Protein AF-A0A266LXP0-F1 (afdb_monomer_lite)

Sequence (272 aa):
MNLTEGFVFYKDSLGTSEPGYFLLSFLFAPILPKDVLFSILNFALFQQLFLWLLKQDVSRYLYPTLYVNFYLLVLAFSAERLKVSLLVFLIAFCFTGLLRVLFLALSVVTHVQVLVLFAATQVRSVNNVLYKLVNGRVGYGFLSLAFMTMLMMVILFLLKDHIESKLGAYYGFWGGPVAVVKPLLFTLLTVFYAKERRFEALLVSLPFAVCAYFIGEERIVIFSYFVFMFYALPVNRGLNVGVAITSFYFSYKGILFLYNLAFFGDGFSSSI

Structure (mmCIF, N/CA/C/O backbone):
data_AF-A0A266LXP0-F1
#
_entry.id   AF-A0A266LXP0-F1
#
loop_
_atom_site.group_PDB
_atom_site.id
_atom_site.type_symbol
_atom_site.label_atom_id
_atom_site.label_alt_id
_atom_site.label_comp_id
_atom_site.label_asym_id
_atom_site.label_entity_id
_atom_site.label_seq_id
_atom_site.pdbx_PDB_ins_code
_atom_site.Cartn_x
_atom_site.Cartn_y
_atom_site.Cartn_z
_atom_site.occupancy
_atom_site.B_iso_or_equiv
_atom_site.auth_seq_id
_atom_site.auth_comp_id
_atom_site.auth_asym_id
_atom_site.auth_atom_id
_atom_site.pdbx_PDB_model_num
ATOM 1 N N . MET A 1 1 ? 26.510 11.591 -17.742 1.00 64.31 1 MET A N 1
ATOM 2 C CA . MET A 1 1 ? 25.157 11.996 -18.178 1.00 64.31 1 MET A CA 1
ATOM 3 C C . MET A 1 1 ? 24.676 13.102 -17.268 1.00 64.31 1 MET A C 1
ATOM 5 O O . MET A 1 1 ? 24.763 12.941 -16.054 1.00 64.31 1 MET A O 1
ATOM 9 N N . ASN A 1 2 ? 24.208 14.210 -17.839 1.00 82.88 2 ASN A N 1
ATOM 10 C CA . ASN A 1 2 ? 23.551 15.254 -17.056 1.00 82.88 2 ASN A CA 1
ATOM 11 C C . ASN A 1 2 ? 22.184 14.759 -16.549 1.00 82.88 2 ASN A C 1
ATOM 13 O O . ASN A 1 2 ? 21.578 13.864 -17.136 1.00 82.88 2 ASN A O 1
ATOM 17 N N . LEU A 1 3 ? 21.693 15.333 -15.446 1.00 78.81 3 LEU A N 1
ATOM 18 C CA . LEU A 1 3 ? 20.463 14.891 -14.763 1.00 78.81 3 LEU A CA 1
ATOM 19 C C . LEU A 1 3 ? 19.228 14.961 -15.685 1.00 78.81 3 LEU A C 1
ATOM 21 O O . LEU A 1 3 ? 18.350 14.104 -15.631 1.00 78.81 3 LEU A O 1
ATOM 25 N N . THR A 1 4 ? 19.205 15.943 -16.587 1.00 81.00 4 THR A N 1
ATOM 26 C CA . THR A 1 4 ? 18.171 16.124 -17.615 1.00 81.00 4 THR A CA 1
ATOM 27 C C . THR A 1 4 ? 18.208 15.032 -18.684 1.00 81.00 4 THR A C 1
ATOM 29 O O . THR A 1 4 ? 17.172 14.453 -18.994 1.00 81.00 4 THR A O 1
ATOM 32 N N . GLU A 1 5 ? 19.389 14.697 -19.205 1.00 82.94 5 GLU A N 1
ATOM 33 C CA . GLU A 1 5 ? 19.576 13.625 -20.196 1.00 82.94 5 GLU A CA 1
ATOM 34 C C . GLU A 1 5 ? 19.222 12.256 -19.611 1.00 82.94 5 GLU A C 1
ATOM 36 O O . GLU A 1 5 ? 18.542 11.460 -20.255 1.00 82.94 5 GLU A O 1
ATOM 41 N N . GLY A 1 6 ? 19.620 12.005 -18.358 1.00 79.19 6 GLY A N 1
ATOM 42 C CA . GLY A 1 6 ? 19.257 10.783 -17.643 1.00 79.19 6 GLY A CA 1
ATOM 43 C C . GLY A 1 6 ? 17.746 10.659 -17.437 1.00 79.19 6 GLY A C 1
ATOM 44 O O . GLY A 1 6 ? 17.197 9.568 -17.579 1.00 79.19 6 GLY A O 1
ATOM 45 N N . PHE A 1 7 ? 17.060 11.769 -17.150 1.00 79.50 7 PHE A N 1
ATOM 46 C CA . PHE A 1 7 ? 15.607 11.768 -16.979 1.00 79.50 7 PHE A CA 1
ATOM 47 C C . PHE A 1 7 ? 14.867 11.519 -18.298 1.00 79.50 7 PHE A C 1
ATOM 49 O O . PHE A 1 7 ? 13.888 10.775 -18.310 1.00 79.50 7 PHE A O 1
ATOM 56 N N . VAL A 1 8 ? 15.342 12.094 -19.407 1.00 81.38 8 VAL A N 1
ATOM 57 C CA . VAL A 1 8 ? 14.789 11.828 -20.746 1.00 81.38 8 VAL A CA 1
ATOM 58 C C . VAL A 1 8 ? 14.985 10.357 -21.111 1.00 81.38 8 VAL A C 1
ATOM 60 O O . VAL A 1 8 ? 14.011 9.678 -21.419 1.00 81.38 8 VAL A O 1
ATOM 63 N N . PHE A 1 9 ? 16.195 9.820 -20.935 1.00 81.19 9 PHE A N 1
ATOM 64 C CA . PHE A 1 9 ? 16.475 8.403 -21.177 1.00 81.19 9 PHE A CA 1
ATOM 65 C C . PHE A 1 9 ? 15.603 7.469 -20.319 1.00 81.19 9 PHE A C 1
ATOM 67 O O . PHE A 1 9 ? 15.085 6.464 -20.808 1.00 81.19 9 PHE A O 1
ATOM 74 N N . TYR A 1 10 ? 15.399 7.810 -19.042 1.00 78.75 10 TYR A N 1
ATOM 75 C CA . TYR A 1 10 ? 14.507 7.079 -18.140 1.00 78.75 10 TYR A CA 1
ATOM 76 C C . TYR A 1 10 ? 13.053 7.114 -18.622 1.00 78.75 10 TYR A C 1
ATOM 78 O O . TYR A 1 10 ? 12.384 6.079 -18.653 1.00 78.75 10 TYR A O 1
ATOM 86 N N . LYS A 1 11 ? 12.565 8.296 -19.014 1.00 80.06 11 LYS A N 1
ATOM 87 C CA . LYS A 1 11 ? 11.201 8.482 -19.515 1.00 80.06 11 LYS A CA 1
ATOM 88 C C . LYS A 1 11 ? 10.964 7.670 -20.787 1.00 80.06 11 LYS A C 1
ATOM 90 O O . LYS A 1 11 ? 9.925 7.021 -20.882 1.00 80.06 11 LYS A O 1
ATOM 95 N N . ASP A 1 12 ? 11.928 7.663 -21.701 1.00 77.25 12 ASP A N 1
ATOM 96 C CA . ASP A 1 12 ? 11.828 6.959 -22.980 1.00 77.25 12 ASP A CA 1
ATOM 97 C C . ASP A 1 12 ? 11.938 5.437 -22.805 1.00 77.25 12 ASP A C 1
ATOM 99 O O . ASP A 1 12 ? 11.222 4.687 -23.464 1.00 77.25 12 ASP A O 1
ATOM 103 N N . SER A 1 13 ? 12.762 4.968 -21.861 1.00 76.12 13 SER A N 1
ATOM 104 C CA . SER A 1 13 ? 12.956 3.531 -21.610 1.00 76.12 13 SER A CA 1
ATOM 105 C C . SER A 1 13 ? 11.820 2.893 -20.804 1.00 76.12 13 SER A C 1
ATOM 107 O O . SER A 1 13 ? 11.472 1.738 -21.031 1.00 76.12 13 SER A O 1
ATOM 109 N N . LEU A 1 14 ? 11.256 3.611 -19.826 1.00 69.44 14 LEU A N 1
ATOM 110 C CA . LEU A 1 14 ? 10.257 3.063 -18.894 1.00 69.44 14 LEU A CA 1
ATOM 111 C C . LEU A 1 14 ? 8.836 3.572 -19.145 1.00 69.44 14 LEU A C 1
ATOM 113 O O . LEU A 1 14 ? 7.907 3.130 -18.463 1.00 69.44 14 LEU A O 1
ATOM 117 N N . GLY A 1 15 ? 8.656 4.513 -20.078 1.00 67.12 15 GLY A N 1
ATOM 118 C CA . GLY A 1 15 ? 7.357 5.080 -20.445 1.00 67.12 15 GLY A CA 1
ATOM 119 C C . GLY A 1 15 ? 6.648 5.809 -19.300 1.00 67.12 15 GLY A C 1
ATOM 120 O O . GLY A 1 15 ? 5.438 6.027 -19.352 1.00 67.12 15 GLY A O 1
ATOM 121 N N . THR A 1 16 ? 7.358 6.155 -18.220 1.00 65.94 16 THR A N 1
ATOM 122 C CA . THR A 1 16 ? 6.751 6.762 -17.029 1.00 65.94 16 THR A CA 1
ATOM 123 C C . THR A 1 16 ? 7.550 7.937 -16.505 1.00 65.94 16 THR A C 1
ATOM 125 O O . THR A 1 16 ? 8.737 7.811 -16.222 1.00 65.94 16 THR A O 1
ATOM 128 N N . SER A 1 17 ? 6.862 9.051 -16.274 1.00 69.38 17 SER A N 1
ATOM 129 C CA . SER A 1 17 ? 7.410 10.277 -15.690 1.00 69.38 17 SER A CA 1
ATOM 130 C C . SER A 1 17 ? 7.292 10.267 -14.159 1.00 69.38 17 SER A C 1
ATOM 132 O O . SER A 1 17 ? 6.607 11.109 -13.589 1.00 69.38 17 SER A O 1
ATOM 134 N N . GLU A 1 18 ? 7.899 9.290 -13.483 1.00 79.12 18 GLU A N 1
ATOM 135 C CA . GLU A 1 18 ? 7.882 9.187 -12.012 1.00 79.12 18 GLU A CA 1
ATOM 136 C C . GLU A 1 18 ? 9.224 9.696 -11.441 1.00 79.12 18 GLU A C 1
ATOM 138 O O . GLU A 1 18 ? 10.180 8.923 -11.324 1.00 79.12 18 GLU A O 1
ATOM 143 N N . PRO A 1 19 ? 9.345 11.003 -11.120 1.00 78.38 19 PRO A N 1
ATOM 144 C CA . PRO A 1 19 ? 10.635 11.631 -10.832 1.00 78.38 19 PRO A CA 1
ATOM 145 C C . PRO A 1 19 ? 11.248 11.156 -9.513 1.00 78.38 19 PRO A C 1
ATOM 147 O O . PRO A 1 19 ? 12.470 11.126 -9.386 1.00 78.38 19 PRO A O 1
ATOM 150 N N . GLY A 1 20 ? 10.427 10.745 -8.539 1.00 80.75 20 GLY A N 1
ATOM 151 C CA . GLY A 1 20 ? 10.929 10.293 -7.242 1.00 80.75 20 GLY A CA 1
ATOM 152 C C . GLY A 1 20 ? 11.744 9.001 -7.338 1.00 80.75 20 GLY A C 1
ATOM 153 O O . GLY A 1 20 ? 12.812 8.899 -6.737 1.00 80.75 20 GLY A O 1
ATOM 154 N N . TYR A 1 21 ? 11.267 8.022 -8.114 1.00 83.81 21 TYR A N 1
ATOM 155 C CA . TYR A 1 21 ? 12.001 6.771 -8.321 1.00 83.81 21 TYR A CA 1
ATOM 156 C C . TYR A 1 21 ? 13.276 7.002 -9.133 1.00 83.81 21 TYR A C 1
ATOM 158 O O . TYR A 1 21 ? 14.337 6.498 -8.762 1.00 83.81 21 TYR A O 1
ATOM 166 N N . PHE A 1 22 ? 13.184 7.815 -10.193 1.00 84.12 22 PHE A N 1
ATOM 167 C CA . PHE A 1 22 ? 14.343 8.194 -10.995 1.00 84.12 22 PHE A CA 1
ATOM 168 C C . PHE A 1 22 ? 15.444 8.796 -10.122 1.00 84.12 22 PHE A C 1
ATOM 170 O O . PHE A 1 22 ? 16.571 8.313 -10.153 1.00 84.12 22 PHE A O 1
ATOM 177 N N . LEU A 1 23 ? 15.111 9.784 -9.287 1.00 84.44 23 LEU A N 1
ATOM 178 C CA . LEU A 1 23 ? 16.080 10.467 -8.434 1.00 84.44 23 LEU A CA 1
ATOM 179 C C . LEU A 1 23 ? 16.762 9.503 -7.455 1.00 84.44 23 LEU A C 1
ATOM 181 O O . LEU A 1 23 ? 17.979 9.563 -7.296 1.00 84.44 23 LEU A O 1
ATOM 185 N N . LEU A 1 24 ? 16.012 8.573 -6.855 1.00 84.12 24 LEU A N 1
ATOM 186 C CA . LEU A 1 24 ? 16.593 7.543 -5.991 1.00 84.12 24 LEU A CA 1
ATOM 187 C C . LEU A 1 24 ? 17.547 6.644 -6.788 1.00 84.12 24 LEU A C 1
ATOM 189 O O . LEU A 1 24 ? 18.700 6.478 -6.403 1.00 84.12 24 LEU A O 1
ATOM 193 N N . SER A 1 25 ? 17.104 6.113 -7.928 1.00 82.69 25 SER A N 1
ATOM 194 C CA . SER A 1 25 ? 17.950 5.251 -8.758 1.00 82.69 25 SER A CA 1
ATOM 195 C C . SER A 1 25 ? 19.213 5.967 -9.253 1.00 82.69 25 SER A C 1
ATOM 197 O O . SER A 1 25 ? 20.292 5.393 -9.199 1.00 82.69 25 SER A O 1
ATOM 199 N N . PHE A 1 26 ? 19.106 7.237 -9.647 1.00 83.88 26 PHE A N 1
ATOM 200 C CA . PHE A 1 26 ? 20.211 8.039 -10.165 1.00 83.88 26 PHE A CA 1
ATOM 201 C C . PHE A 1 26 ? 21.248 8.366 -9.085 1.00 83.88 26 PHE A C 1
ATOM 203 O O . PHE A 1 26 ? 22.445 8.260 -9.336 1.00 83.88 26 PHE A O 1
ATOM 210 N N . LEU A 1 27 ? 20.803 8.719 -7.872 1.00 85.94 27 LEU A N 1
ATOM 211 C CA . LEU A 1 27 ? 21.702 9.018 -6.753 1.00 85.94 27 LEU A CA 1
ATOM 212 C C . LEU A 1 27 ? 22.433 7.778 -6.229 1.00 85.94 27 LEU A C 1
ATOM 214 O O . LEU A 1 27 ? 23.594 7.879 -5.839 1.00 85.94 27 LEU A O 1
ATOM 218 N N . PHE A 1 28 ? 21.767 6.621 -6.206 1.00 85.31 28 PHE A N 1
ATOM 219 C CA . PHE A 1 28 ? 22.345 5.391 -5.660 1.00 85.31 28 PHE A CA 1
ATOM 220 C C . PHE A 1 28 ? 23.074 4.528 -6.696 1.00 85.31 28 PHE A C 1
ATOM 222 O O . PHE A 1 28 ? 23.925 3.735 -6.295 1.00 85.31 28 PHE A O 1
ATOM 229 N N . ALA A 1 29 ? 22.822 4.713 -7.996 1.00 84.62 29 ALA A N 1
ATOM 230 C CA . ALA A 1 29 ? 23.511 4.006 -9.079 1.00 84.62 29 ALA A CA 1
ATOM 231 C C . ALA A 1 29 ? 25.053 4.011 -8.986 1.00 84.62 29 ALA A C 1
ATOM 233 O O . ALA A 1 29 ? 25.641 2.960 -9.235 1.00 84.62 29 ALA A O 1
ATOM 234 N N . PRO A 1 30 ? 25.738 5.120 -8.629 1.00 85.12 30 PRO A N 1
ATOM 235 C CA . PRO A 1 30 ? 27.197 5.108 -8.516 1.00 85.12 30 PRO A CA 1
ATOM 236 C C . PRO A 1 30 ? 27.716 4.467 -7.221 1.00 85.12 30 PRO A C 1
ATOM 238 O O . PRO A 1 30 ? 28.895 4.138 -7.146 1.00 85.12 30 PRO A O 1
ATOM 241 N N . ILE A 1 31 ? 26.872 4.316 -6.194 1.00 89.94 31 ILE A N 1
ATOM 242 C CA . ILE A 1 31 ? 27.298 3.894 -4.850 1.00 89.94 31 ILE A CA 1
ATOM 243 C C . ILE A 1 31 ? 27.051 2.399 -4.637 1.00 89.94 31 ILE A C 1
ATOM 245 O O . ILE A 1 31 ? 27.875 1.719 -4.031 1.00 89.94 31 ILE A O 1
ATOM 249 N N . LEU A 1 32 ? 25.909 1.884 -5.103 1.00 89.31 32 LEU A N 1
ATOM 250 C CA . LEU A 1 32 ? 25.478 0.515 -4.836 1.00 89.31 32 LEU A CA 1
ATOM 251 C C . LEU A 1 32 ? 25.002 -0.186 -6.111 1.00 89.31 32 LEU A C 1
ATOM 253 O O . LEU A 1 32 ? 24.218 0.391 -6.870 1.00 89.31 32 LEU A O 1
ATOM 257 N N . PRO A 1 33 ? 25.374 -1.466 -6.307 1.00 90.81 33 PRO A N 1
ATOM 258 C CA . PRO A 1 33 ? 24.740 -2.305 -7.310 1.00 90.81 33 PRO A CA 1
ATOM 259 C C . PRO A 1 33 ? 23.228 -2.372 -7.077 1.00 90.81 33 PRO A C 1
ATOM 261 O O . PRO A 1 33 ? 22.767 -2.470 -5.933 1.00 90.81 33 PRO A O 1
ATOM 264 N N . LYS A 1 34 ? 22.461 -2.369 -8.172 1.00 85.50 34 LYS A N 1
ATOM 265 C CA . LYS A 1 34 ? 20.992 -2.400 -8.153 1.00 85.50 34 LYS A CA 1
ATOM 266 C C . LYS A 1 34 ? 20.459 -3.516 -7.242 1.00 85.50 34 LYS A C 1
ATOM 268 O O . LYS A 1 34 ? 19.615 -3.261 -6.384 1.00 85.50 34 LYS A O 1
ATOM 273 N N . ASP A 1 35 ? 21.003 -4.722 -7.368 1.00 88.06 35 ASP A N 1
ATOM 274 C CA . ASP A 1 35 ? 20.531 -5.904 -6.635 1.00 88.06 35 ASP A CA 1
ATOM 275 C C . ASP A 1 35 ? 20.727 -5.778 -5.121 1.00 88.06 35 ASP A C 1
ATOM 277 O O . ASP A 1 35 ? 19.861 -6.169 -4.333 1.00 88.06 35 ASP A O 1
ATOM 281 N N . VAL A 1 36 ? 21.837 -5.163 -4.701 1.00 89.75 36 VAL A N 1
ATOM 282 C CA . VAL A 1 36 ? 22.129 -4.905 -3.285 1.00 89.75 36 VAL A CA 1
ATOM 283 C C . VAL A 1 36 ? 21.146 -3.876 -2.732 1.00 89.75 36 VAL A C 1
ATOM 285 O O . VAL A 1 36 ? 20.554 -4.098 -1.676 1.00 89.75 36 VAL A O 1
ATOM 288 N N . LEU A 1 37 ? 20.905 -2.787 -3.470 1.00 89.31 37 LEU A N 1
ATOM 289 C CA . LEU A 1 37 ? 19.947 -1.755 -3.072 1.00 89.31 37 LEU A CA 1
ATOM 290 C C . LEU A 1 37 ? 18.539 -2.341 -2.888 1.00 89.31 37 LEU A C 1
ATOM 292 O O . LEU A 1 37 ? 17.908 -2.125 -1.852 1.00 89.31 37 LEU A O 1
ATOM 296 N N . PHE A 1 38 ? 18.047 -3.125 -3.851 1.00 88.50 38 PHE A N 1
ATOM 297 C CA . PHE A 1 38 ? 16.713 -3.725 -3.753 1.00 88.50 38 PHE A CA 1
ATOM 298 C C . PHE A 1 38 ? 16.612 -4.818 -2.692 1.00 88.50 38 PHE A C 1
ATOM 300 O O . PHE A 1 38 ? 15.548 -4.962 -2.088 1.00 88.50 38 PHE A O 1
ATOM 307 N N . SER A 1 39 ? 17.701 -5.531 -2.405 1.00 90.69 39 SER A N 1
ATOM 308 C CA . SER A 1 39 ? 17.759 -6.482 -1.292 1.00 90.69 39 SER A CA 1
ATOM 309 C C . SER A 1 39 ? 17.636 -5.774 0.061 1.00 90.69 39 SER A C 1
ATOM 311 O O . SER A 1 39 ? 16.856 -6.208 0.908 1.00 90.69 39 SER A O 1
ATOM 313 N N . ILE A 1 40 ? 18.318 -4.634 0.240 1.00 91.44 40 ILE A N 1
ATOM 314 C CA . ILE A 1 40 ? 18.200 -3.798 1.446 1.00 91.44 40 ILE A CA 1
ATOM 315 C C . ILE A 1 40 ? 16.772 -3.249 1.589 1.00 91.44 40 ILE A C 1
ATOM 317 O O . ILE A 1 40 ? 16.188 -3.317 2.671 1.00 91.44 40 ILE A O 1
ATOM 321 N N . LEU A 1 41 ? 16.175 -2.748 0.501 1.00 91.12 41 LEU A N 1
ATOM 322 C CA . LEU A 1 41 ? 14.795 -2.247 0.513 1.00 91.12 41 LEU A CA 1
ATOM 323 C C . LEU A 1 41 ? 13.778 -3.355 0.824 1.00 91.12 41 LEU A C 1
ATOM 325 O O . LEU A 1 41 ? 12.831 -3.122 1.575 1.00 91.12 41 LEU A O 1
ATOM 329 N N . ASN A 1 42 ? 13.977 -4.562 0.287 1.00 92.50 42 ASN A N 1
ATOM 330 C CA . ASN A 1 42 ? 13.154 -5.730 0.606 1.00 92.50 42 ASN A CA 1
ATOM 331 C C . ASN A 1 42 ? 13.257 -6.091 2.086 1.00 92.50 42 ASN A C 1
ATOM 333 O O . ASN A 1 42 ? 12.231 -6.266 2.742 1.00 92.50 42 ASN A O 1
ATOM 337 N N . PHE A 1 43 ? 14.477 -6.153 2.622 1.00 93.12 43 PHE A N 1
ATOM 338 C CA . PHE A 1 43 ? 14.702 -6.411 4.040 1.00 93.12 43 PHE A CA 1
ATOM 339 C C . PHE A 1 43 ? 13.974 -5.385 4.915 1.00 93.12 43 PHE A C 1
ATOM 341 O O . PHE A 1 43 ? 13.212 -5.766 5.801 1.00 93.12 43 PHE A O 1
ATOM 348 N N . ALA A 1 44 ? 14.129 -4.092 4.617 1.00 92.56 44 ALA A N 1
ATOM 349 C CA . ALA A 1 44 ? 13.459 -3.024 5.351 1.00 92.56 44 ALA A CA 1
ATOM 350 C C . ALA A 1 44 ? 11.925 -3.139 5.278 1.00 92.56 44 ALA A C 1
ATOM 352 O O . ALA A 1 44 ? 11.246 -2.997 6.295 1.00 92.56 44 ALA A O 1
ATOM 353 N N . LEU A 1 45 ? 11.362 -3.449 4.105 1.00 90.81 45 LEU A N 1
ATOM 354 C CA . LEU A 1 45 ? 9.919 -3.635 3.941 1.00 90.81 45 LEU A CA 1
ATOM 355 C C . LEU A 1 45 ? 9.400 -4.830 4.754 1.00 90.81 45 LEU A C 1
ATOM 357 O O . LEU A 1 45 ? 8.433 -4.692 5.504 1.00 90.81 45 LEU A O 1
ATOM 361 N N . PHE A 1 46 ? 10.050 -5.990 4.651 1.00 91.88 46 PHE A N 1
ATOM 362 C CA . PHE A 1 46 ? 9.643 -7.183 5.393 1.00 91.88 46 PHE A CA 1
ATOM 363 C C . PHE A 1 46 ? 9.836 -7.032 6.902 1.00 91.88 46 PHE A C 1
ATOM 365 O O . PHE A 1 46 ? 9.011 -7.536 7.665 1.00 91.88 46 PHE A O 1
ATOM 372 N N . GLN A 1 47 ? 10.863 -6.299 7.337 1.00 92.56 47 GLN A N 1
ATOM 373 C CA . GLN A 1 47 ? 11.058 -5.941 8.738 1.00 92.56 47 GLN A CA 1
ATOM 374 C C . GLN A 1 47 ? 9.908 -5.065 9.251 1.00 92.56 47 GLN A C 1
ATOM 376 O O . GLN A 1 47 ? 9.353 -5.351 10.310 1.00 92.56 47 GLN A O 1
ATOM 381 N N . GLN A 1 48 ? 9.504 -4.030 8.507 1.00 90.19 48 GLN A N 1
ATOM 382 C CA . GLN A 1 48 ? 8.377 -3.175 8.900 1.00 90.19 48 GLN A CA 1
ATOM 383 C C . GLN A 1 48 ? 7.059 -3.955 8.960 1.00 90.19 48 GLN A C 1
ATOM 385 O O . GLN A 1 48 ? 6.294 -3.804 9.913 1.00 90.19 48 GLN A O 1
ATOM 390 N N . LEU A 1 49 ? 6.815 -4.841 7.990 1.00 89.50 49 LEU A N 1
ATOM 391 C CA . LEU A 1 49 ? 5.656 -5.734 8.014 1.00 89.50 49 LEU A CA 1
ATOM 392 C C . LEU A 1 49 ? 5.691 -6.680 9.218 1.00 89.50 49 LEU A C 1
ATOM 394 O O . LEU A 1 49 ? 4.669 -6.852 9.877 1.00 89.50 49 LEU A O 1
ATOM 398 N N . PHE A 1 50 ? 6.854 -7.246 9.549 1.00 91.44 50 PHE A N 1
ATOM 399 C CA . PHE A 1 50 ? 7.016 -8.110 10.718 1.00 91.44 50 PHE A CA 1
ATOM 400 C C . PHE A 1 50 ? 6.681 -7.378 12.021 1.00 91.44 50 PHE A C 1
ATOM 402 O O . PHE A 1 50 ? 5.890 -7.863 12.830 1.00 91.44 50 PHE A O 1
ATOM 409 N N . LEU A 1 51 ? 7.248 -6.182 12.205 1.00 91.31 51 LEU A N 1
ATOM 410 C CA . LEU A 1 51 ? 6.990 -5.338 13.372 1.00 91.31 51 LEU A CA 1
ATOM 411 C C . LEU A 1 51 ? 5.510 -4.955 13.471 1.00 91.31 51 LEU A C 1
ATOM 413 O O . LEU A 1 51 ? 4.942 -4.935 14.563 1.00 91.31 51 LEU A O 1
ATOM 417 N N . TRP A 1 52 ? 4.865 -4.690 12.333 1.00 89.19 52 TRP A N 1
ATOM 418 C CA . TRP A 1 52 ? 3.434 -4.420 12.287 1.00 89.19 52 TRP A CA 1
ATOM 419 C C . TRP A 1 52 ? 2.595 -5.646 12.677 1.00 89.19 52 TRP A C 1
ATOM 421 O O . TRP A 1 52 ? 1.681 -5.503 13.486 1.00 89.19 52 TRP A O 1
ATOM 431 N N . LEU A 1 53 ? 2.924 -6.843 12.178 1.00 90.62 53 LEU A N 1
ATOM 432 C CA . LEU A 1 53 ? 2.235 -8.089 12.543 1.00 90.62 53 LEU A CA 1
ATOM 433 C C . LEU A 1 53 ? 2.361 -8.398 14.039 1.00 90.62 53 LEU A C 1
ATOM 435 O O . LEU A 1 53 ? 1.365 -8.756 14.669 1.00 90.62 53 LEU A O 1
ATOM 439 N N . LEU A 1 54 ? 3.552 -8.197 14.615 1.00 90.44 54 LEU A N 1
ATOM 440 C CA . LEU A 1 54 ? 3.778 -8.339 16.056 1.00 90.44 54 LEU A CA 1
ATOM 441 C C . LEU A 1 54 ? 2.921 -7.361 16.860 1.00 90.44 54 LEU A C 1
ATOM 443 O O . LEU A 1 54 ? 2.304 -7.751 17.843 1.00 90.44 54 LEU A O 1
ATOM 447 N N . LYS A 1 55 ? 2.838 -6.102 16.422 1.00 90.19 55 LYS A N 1
ATOM 448 C CA . LYS A 1 55 ? 2.023 -5.076 17.085 1.00 90.19 55 LYS A CA 1
ATOM 449 C C . LYS A 1 55 ? 0.521 -5.392 17.067 1.00 90.19 55 LYS A C 1
ATOM 451 O O . LYS A 1 55 ? -0.205 -4.880 17.911 1.00 90.19 55 LYS A O 1
ATOM 456 N N . GLN A 1 56 ? 0.052 -6.178 16.099 1.00 87.75 56 GLN A N 1
ATOM 457 C CA . GLN A 1 56 ? -1.356 -6.571 15.965 1.00 87.75 56 GLN A CA 1
ATOM 458 C C . GLN A 1 56 ? -1.679 -7.921 16.632 1.00 87.75 56 GLN A C 1
ATOM 460 O O . GLN A 1 56 ? -2.778 -8.436 16.432 1.00 87.75 56 GLN A O 1
ATOM 465 N N . ASP A 1 57 ? -0.744 -8.505 17.395 1.00 90.19 57 ASP A N 1
ATOM 466 C CA . ASP A 1 57 ? -0.900 -9.803 18.070 1.00 90.19 57 ASP A CA 1
ATOM 467 C C . ASP A 1 57 ? -1.386 -10.930 17.135 1.00 90.19 57 ASP A C 1
ATOM 469 O O . ASP A 1 57 ? -2.181 -11.798 17.514 1.00 90.19 57 ASP A O 1
ATOM 473 N N . VAL A 1 58 ? -0.915 -10.923 15.883 1.00 91.50 58 VAL A N 1
ATOM 474 C CA . VAL A 1 58 ? -1.293 -11.930 14.884 1.00 91.50 58 VAL A CA 1
ATOM 475 C C . VAL A 1 58 ? -0.739 -13.300 15.279 1.00 91.50 58 VAL A C 1
ATOM 477 O O . VAL A 1 58 ? 0.379 -13.436 15.775 1.00 91.50 58 VAL A O 1
ATOM 480 N N . SER A 1 59 ? -1.529 -14.349 15.050 1.00 90.50 59 SER A N 1
ATOM 481 C CA . SER A 1 59 ? -1.120 -15.724 15.325 1.00 90.50 59 SER A CA 1
ATOM 482 C C . SER A 1 59 ? 0.151 -16.105 14.558 1.00 90.50 59 SER A C 1
ATOM 484 O O . SER A 1 59 ? 0.238 -15.921 13.343 1.00 90.50 59 SER A O 1
ATOM 486 N N . ARG A 1 60 ? 1.116 -16.720 15.256 1.00 89.69 60 ARG A N 1
ATOM 487 C CA . ARG A 1 60 ? 2.424 -17.121 14.697 1.00 89.69 60 ARG A CA 1
ATOM 488 C C . ARG A 1 60 ? 2.302 -18.072 13.502 1.00 89.69 60 ARG A C 1
ATOM 490 O O . ARG A 1 60 ? 3.152 -18.050 12.619 1.00 89.69 60 ARG A O 1
ATOM 497 N N . TYR A 1 61 ? 1.235 -18.873 13.448 1.00 89.00 61 TYR A N 1
ATOM 498 C CA . TYR A 1 61 ? 0.973 -19.795 12.336 1.00 89.00 61 TYR A CA 1
ATOM 499 C C . TYR A 1 61 ? 0.699 -19.082 11.009 1.00 89.00 61 TYR A C 1
ATOM 501 O O . TYR A 1 61 ? 0.909 -19.667 9.953 1.00 89.00 61 TYR A O 1
ATOM 509 N N . LEU A 1 62 ? 0.240 -17.828 11.044 1.00 89.56 62 LEU A N 1
ATOM 510 C CA . LEU A 1 62 ? -0.059 -17.064 9.833 1.00 89.56 62 LEU A CA 1
ATOM 511 C C . LEU A 1 62 ? 1.185 -16.423 9.219 1.00 89.56 62 LEU A C 1
ATOM 513 O O . LEU A 1 62 ? 1.128 -16.012 8.064 1.00 89.56 62 LEU A O 1
ATOM 517 N N . TYR A 1 63 ? 2.306 -16.340 9.945 1.00 90.50 63 TYR A N 1
ATOM 518 C CA . TYR A 1 63 ? 3.494 -15.649 9.440 1.00 90.50 63 TYR A CA 1
ATOM 519 C C . TYR A 1 63 ? 4.020 -16.287 8.151 1.00 90.50 63 TYR A C 1
ATOM 521 O O . TYR A 1 63 ? 4.111 -15.564 7.159 1.00 90.50 63 TYR A O 1
ATOM 529 N N . PRO A 1 64 ? 4.289 -17.609 8.086 1.00 90.94 64 PRO A N 1
ATOM 530 C CA . PRO A 1 64 ? 4.813 -18.215 6.863 1.00 90.94 64 PRO A CA 1
ATOM 531 C C . PRO A 1 64 ? 3.857 -18.029 5.681 1.00 90.94 64 PRO A C 1
ATOM 533 O O . PRO A 1 64 ? 4.278 -17.645 4.594 1.00 90.94 64 PRO A O 1
ATOM 536 N N . THR A 1 65 ? 2.556 -18.213 5.912 1.00 90.75 65 THR A N 1
ATOM 537 C CA . THR A 1 65 ? 1.518 -18.064 4.885 1.00 90.75 65 THR A CA 1
ATOM 538 C C . THR A 1 65 ? 1.480 -16.641 4.323 1.00 90.75 65 THR A C 1
ATOM 540 O O . THR A 1 65 ? 1.369 -16.453 3.112 1.00 90.75 65 THR A O 1
ATOM 543 N N . LEU A 1 66 ? 1.638 -15.624 5.177 1.00 90.00 66 LEU A N 1
ATOM 544 C CA . LEU A 1 66 ? 1.711 -14.232 4.740 1.00 90.00 66 LEU A CA 1
ATOM 545 C C . LEU A 1 66 ? 3.000 -13.931 3.974 1.00 90.00 66 LEU A C 1
ATOM 547 O O . LEU A 1 66 ? 2.927 -13.294 2.931 1.00 90.00 66 LEU A O 1
ATOM 551 N N . TYR A 1 67 ? 4.162 -14.418 4.411 1.00 90.81 67 TYR A N 1
ATOM 552 C CA . TYR A 1 67 ? 5.415 -14.186 3.678 1.00 90.81 67 TYR A CA 1
ATOM 553 C C . TYR A 1 67 ? 5.441 -14.858 2.301 1.00 90.81 67 TYR A C 1
ATOM 555 O O . TYR A 1 67 ? 5.996 -14.297 1.361 1.00 90.81 67 TYR A O 1
ATOM 563 N N . VAL A 1 68 ? 4.794 -16.018 2.160 1.00 92.44 68 VAL A N 1
ATOM 564 C CA . VAL A 1 68 ? 4.659 -16.730 0.876 1.00 92.44 68 VAL A CA 1
ATOM 565 C C . VAL A 1 68 ? 3.469 -16.210 0.053 1.00 92.44 68 VAL A C 1
ATOM 567 O O . VAL A 1 68 ? 3.169 -16.712 -1.026 1.00 92.44 68 VAL A O 1
ATOM 570 N N . ASN A 1 69 ? 2.762 -15.185 0.523 1.00 94.62 69 ASN A N 1
ATOM 571 C CA . ASN A 1 69 ? 1.622 -14.636 -0.196 1.00 94.62 69 ASN A CA 1
ATOM 572 C C . ASN A 1 69 ? 2.045 -14.023 -1.539 1.00 94.62 69 ASN A C 1
ATOM 574 O O . ASN A 1 69 ? 2.937 -13.175 -1.589 1.00 94.62 69 ASN A O 1
ATOM 578 N N . PHE A 1 70 ? 1.338 -14.393 -2.610 1.00 92.81 70 PHE A N 1
ATOM 579 C CA . PHE A 1 70 ? 1.553 -13.889 -3.967 1.00 92.81 70 PHE A CA 1
ATOM 580 C C . PHE A 1 70 ? 1.737 -12.370 -4.031 1.00 92.81 70 PHE A C 1
ATOM 582 O O . PHE A 1 70 ? 2.689 -11.903 -4.643 1.00 92.81 70 PHE A O 1
ATOM 589 N N . TYR A 1 71 ? 0.890 -11.583 -3.364 1.00 92.06 71 TYR A N 1
ATOM 590 C CA . TYR A 1 71 ? 0.981 -10.124 -3.456 1.00 92.06 71 TYR A CA 1
ATOM 591 C C . TYR A 1 71 ? 2.221 -9.551 -2.766 1.00 92.06 71 TYR A C 1
ATOM 593 O O . TYR A 1 71 ? 2.781 -8.566 -3.244 1.00 92.06 71 TYR A O 1
ATOM 601 N N . LEU A 1 72 ? 2.676 -10.170 -1.673 1.00 91.81 72 LEU A N 1
ATOM 602 C CA . LEU A 1 72 ? 3.918 -9.768 -1.012 1.00 91.81 72 LEU A CA 1
ATOM 603 C C . LEU A 1 72 ? 5.147 -10.164 -1.831 1.00 91.81 72 LEU A C 1
ATOM 605 O O . LEU A 1 72 ? 6.094 -9.386 -1.915 1.00 91.81 72 LEU A O 1
ATOM 609 N N . LEU A 1 73 ? 5.107 -11.318 -2.496 1.00 92.00 73 LEU A N 1
ATOM 610 C CA . LEU A 1 73 ? 6.171 -11.754 -3.398 1.00 92.00 73 LEU A CA 1
ATOM 611 C C . LEU A 1 73 ? 6.245 -10.877 -4.654 1.00 92.00 73 LEU A C 1
ATOM 613 O O . LEU A 1 73 ? 7.323 -10.406 -5.004 1.00 92.00 73 LEU A O 1
ATOM 617 N N . VAL A 1 74 ? 5.109 -10.561 -5.278 1.00 90.62 74 VAL A N 1
ATOM 618 C CA . VAL A 1 74 ? 5.049 -9.614 -6.404 1.00 90.62 74 VAL A CA 1
ATOM 619 C C . VAL A 1 74 ? 5.599 -8.250 -5.989 1.00 90.62 74 VAL A C 1
ATOM 621 O O . VAL A 1 74 ? 6.372 -7.645 -6.734 1.00 90.62 74 VAL A O 1
ATOM 624 N N . LEU A 1 75 ? 5.264 -7.778 -4.783 1.00 89.94 75 LEU A N 1
ATOM 625 C CA . LEU A 1 75 ? 5.816 -6.535 -4.248 1.00 89.94 75 LEU A CA 1
ATOM 626 C C . LEU A 1 75 ? 7.339 -6.613 -4.051 1.00 89.94 75 LEU A C 1
ATOM 628 O O . LEU A 1 75 ? 8.035 -5.633 -4.311 1.00 89.94 75 LEU A O 1
ATOM 632 N N . ALA A 1 76 ? 7.860 -7.763 -3.620 1.00 89.38 76 ALA A N 1
ATOM 633 C CA . ALA A 1 76 ? 9.280 -7.979 -3.364 1.00 89.38 76 ALA A CA 1
ATOM 634 C C . ALA A 1 76 ? 10.126 -8.137 -4.637 1.00 89.38 76 ALA A C 1
ATOM 636 O O . ALA A 1 76 ? 11.259 -7.649 -4.666 1.00 89.38 76 ALA A O 1
ATOM 637 N N . PHE A 1 77 ? 9.604 -8.772 -5.685 1.00 87.69 77 PHE A N 1
ATOM 638 C CA . PHE A 1 77 ? 10.376 -9.083 -6.892 1.00 87.69 77 PHE A CA 1
ATOM 639 C C . PHE A 1 77 ? 10.060 -8.151 -8.063 1.00 87.69 77 PHE A C 1
ATOM 641 O O . PHE A 1 77 ? 10.965 -7.521 -8.596 1.00 87.69 77 PHE A O 1
ATOM 648 N N . SER A 1 78 ? 8.788 -8.002 -8.434 1.00 84.38 78 SER A N 1
ATOM 649 C CA . SER A 1 78 ? 8.410 -7.335 -9.690 1.00 84.38 78 SER A CA 1
ATOM 650 C C . SER A 1 78 ? 8.092 -5.846 -9.523 1.00 84.38 78 SER A C 1
ATOM 652 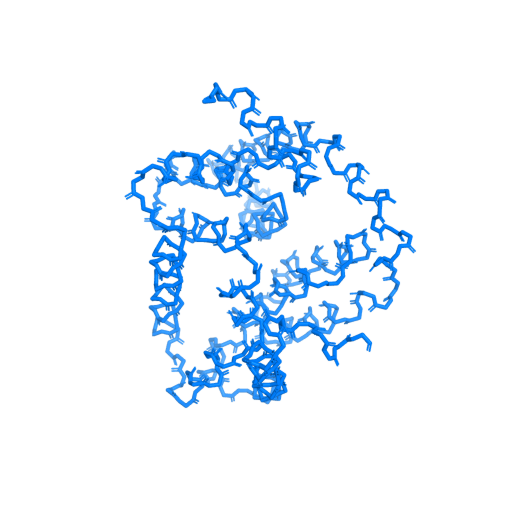O O . SER A 1 78 ? 8.335 -5.037 -10.416 1.00 84.38 78 SER A O 1
ATOM 654 N N . ALA A 1 79 ? 7.534 -5.447 -8.379 1.00 86.69 79 ALA A N 1
ATOM 655 C CA . ALA A 1 79 ? 6.987 -4.105 -8.179 1.00 86.69 79 ALA A CA 1
ATOM 656 C C . ALA A 1 79 ? 8.004 -3.117 -7.558 1.00 86.69 79 ALA A C 1
ATOM 658 O O . ALA A 1 79 ? 7.747 -2.508 -6.520 1.00 86.69 79 ALA A O 1
ATOM 659 N N . GLU A 1 80 ? 9.153 -2.909 -8.215 1.00 86.69 80 GLU A N 1
ATOM 660 C CA . GLU A 1 80 ? 10.251 -2.043 -7.731 1.00 86.69 80 GLU A CA 1
ATOM 661 C C . GLU A 1 80 ? 9.790 -0.623 -7.341 1.00 86.69 80 GLU A C 1
ATOM 663 O O . GLU A 1 80 ? 10.016 -0.173 -6.216 1.00 86.69 80 GLU A O 1
ATOM 668 N N . ARG A 1 81 ? 9.089 0.074 -8.246 1.00 87.69 81 ARG A N 1
ATOM 669 C CA . ARG A 1 81 ? 8.617 1.461 -8.040 1.00 87.69 81 ARG A CA 1
ATOM 670 C C . ARG A 1 81 ? 7.597 1.567 -6.906 1.00 87.69 81 ARG A C 1
ATOM 672 O O . ARG A 1 81 ? 7.663 2.461 -6.063 1.00 87.69 81 ARG A O 1
ATOM 679 N N . LEU A 1 82 ? 6.666 0.616 -6.872 1.00 89.19 82 LEU A N 1
ATOM 680 C CA . LEU A 1 82 ? 5.611 0.562 -5.867 1.00 89.19 82 LEU A CA 1
ATOM 681 C C . LEU A 1 82 ? 6.181 0.277 -4.470 1.00 89.19 82 LEU A C 1
ATOM 683 O O . LEU A 1 82 ? 5.771 0.906 -3.498 1.00 89.19 82 LEU A O 1
ATOM 687 N N . LYS A 1 83 ? 7.158 -0.629 -4.377 1.00 90.75 83 LYS A N 1
ATOM 688 C CA . LYS A 1 83 ? 7.868 -0.968 -3.140 1.00 90.75 83 LYS A CA 1
ATOM 689 C C . LYS A 1 83 ? 8.537 0.250 -2.515 1.00 90.75 83 LYS A C 1
ATOM 691 O O . LYS A 1 83 ? 8.351 0.495 -1.326 1.00 90.75 83 LYS A O 1
ATOM 696 N N . VAL A 1 84 ? 9.273 1.027 -3.313 1.00 90.94 84 VAL A N 1
ATOM 697 C CA . VAL A 1 84 ? 9.931 2.259 -2.847 1.00 90.94 84 VAL A CA 1
ATOM 698 C C . VAL A 1 84 ? 8.897 3.239 -2.300 1.00 90.94 84 VAL A C 1
ATOM 700 O O . VAL A 1 84 ? 9.035 3.721 -1.178 1.00 90.94 84 VAL A O 1
ATOM 703 N N . SER A 1 85 ? 7.829 3.489 -3.058 1.00 91.88 85 SER A N 1
ATOM 704 C CA . SER A 1 85 ? 6.779 4.420 -2.645 1.00 91.88 85 SER A CA 1
ATOM 705 C C . SER A 1 85 ? 6.059 3.973 -1.368 1.00 91.88 85 SER A C 1
ATOM 707 O O . SER A 1 85 ? 5.842 4.796 -0.474 1.00 91.88 85 SER A O 1
ATOM 709 N N . LEU A 1 86 ? 5.762 2.676 -1.229 1.00 90.88 86 LEU A N 1
ATOM 710 C CA . LEU A 1 86 ? 5.169 2.097 -0.020 1.00 90.88 86 LEU A CA 1
ATOM 711 C C . LEU A 1 86 ? 6.103 2.166 1.189 1.00 90.88 86 LEU A C 1
ATOM 713 O O . LEU A 1 86 ? 5.647 2.446 2.293 1.00 90.88 86 LEU A O 1
ATOM 717 N N . LEU A 1 87 ? 7.402 1.943 1.009 1.00 91.06 87 LEU A N 1
ATOM 718 C CA . LEU A 1 87 ? 8.366 2.040 2.101 1.00 91.06 87 LEU A CA 1
ATOM 719 C C . LEU A 1 87 ? 8.449 3.484 2.612 1.00 91.06 87 LEU A C 1
ATOM 721 O O . LEU A 1 87 ? 8.330 3.717 3.814 1.00 91.06 87 LEU A O 1
ATOM 725 N N . VAL A 1 88 ? 8.559 4.460 1.706 1.00 90.81 88 VAL A N 1
ATOM 726 C CA . VAL A 1 88 ? 8.535 5.891 2.055 1.00 90.81 88 VAL A CA 1
ATOM 727 C C . VAL A 1 88 ? 7.210 6.269 2.729 1.00 90.81 88 VAL A C 1
ATOM 729 O O . VAL A 1 88 ? 7.210 7.003 3.718 1.00 90.81 88 VAL A O 1
ATOM 732 N N . PHE A 1 89 ? 6.087 5.720 2.254 1.00 91.06 89 PHE A N 1
ATOM 733 C CA . PHE A 1 89 ? 4.774 5.896 2.874 1.00 91.06 89 PHE A CA 1
ATOM 734 C C . PHE A 1 89 ? 4.744 5.380 4.316 1.00 91.06 89 PHE A C 1
ATOM 736 O O . PHE A 1 89 ? 4.296 6.093 5.209 1.00 91.06 89 PHE A O 1
ATOM 743 N N . LEU A 1 90 ? 5.248 4.166 4.561 1.00 88.94 90 LEU A N 1
ATOM 744 C CA . LEU A 1 90 ? 5.309 3.567 5.897 1.00 88.94 90 LEU A CA 1
ATOM 745 C C . LEU A 1 90 ? 6.225 4.363 6.833 1.00 88.94 90 LEU A C 1
ATOM 747 O O . LEU A 1 90 ? 5.833 4.646 7.964 1.00 88.94 90 LEU A O 1
ATOM 751 N N . ILE A 1 91 ? 7.393 4.799 6.351 1.00 88.44 91 ILE A N 1
ATOM 752 C CA . ILE A 1 91 ? 8.304 5.672 7.105 1.00 88.44 91 ILE A CA 1
ATOM 753 C C . ILE A 1 91 ? 7.611 6.980 7.499 1.00 88.44 91 ILE A C 1
ATOM 755 O O . ILE A 1 91 ? 7.806 7.465 8.614 1.00 88.44 91 ILE A O 1
ATOM 759 N N . ALA A 1 92 ? 6.755 7.534 6.637 1.00 90.31 92 ALA A N 1
ATOM 760 C CA . ALA A 1 92 ? 6.024 8.756 6.950 1.00 90.31 92 ALA A CA 1
ATOM 761 C C . ALA A 1 92 ? 5.156 8.629 8.218 1.00 90.31 92 ALA A C 1
ATOM 763 O O . ALA A 1 92 ? 4.966 9.619 8.922 1.00 90.31 92 ALA A O 1
ATOM 764 N N . PHE A 1 93 ? 4.660 7.428 8.545 1.00 86.38 93 PHE A N 1
ATOM 765 C CA . PHE A 1 93 ? 3.888 7.177 9.771 1.00 86.38 93 PHE A CA 1
ATOM 766 C C . PHE A 1 93 ? 4.738 7.069 11.038 1.00 86.38 93 PHE A C 1
ATOM 768 O O . PHE A 1 93 ? 4.186 7.168 12.133 1.00 86.38 93 PHE A O 1
ATOM 775 N N . CYS A 1 94 ? 6.055 6.904 10.911 1.00 86.00 94 CYS A N 1
ATOM 776 C CA . CYS A 1 94 ? 6.975 6.935 12.047 1.00 86.00 94 CYS A CA 1
ATOM 777 C C . CYS A 1 94 ? 7.289 8.370 12.501 1.00 86.00 94 CYS A C 1
ATOM 779 O O . CYS A 1 94 ? 7.692 8.574 13.644 1.00 86.00 94 CYS A O 1
ATOM 781 N N . PHE A 1 95 ? 7.090 9.364 11.630 1.00 89.00 95 PHE A N 1
ATOM 782 C CA . PHE A 1 95 ? 7.358 10.774 11.914 1.00 89.00 95 PHE A CA 1
ATOM 783 C C . PHE A 1 95 ? 6.080 11.568 12.227 1.00 89.00 95 PHE A C 1
ATOM 785 O O . PHE A 1 95 ? 4.962 11.192 11.872 1.00 89.00 95 PHE A O 1
ATOM 792 N N . THR A 1 96 ? 6.247 12.723 12.874 1.00 86.31 96 THR A N 1
ATOM 793 C CA . THR A 1 96 ? 5.175 13.687 13.165 1.00 86.31 96 THR A CA 1
ATOM 794 C C . THR A 1 96 ? 5.484 15.055 12.537 1.00 86.31 96 THR A C 1
ATOM 796 O O . THR A 1 96 ? 6.607 15.328 12.113 1.00 86.31 96 THR A O 1
ATOM 79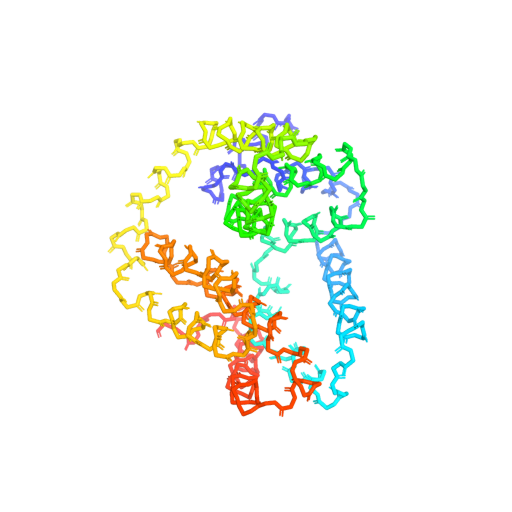9 N N . GLY A 1 97 ? 4.471 15.921 12.414 1.00 86.69 97 GLY A N 1
ATOM 800 C CA . GLY A 1 97 ? 4.639 17.293 11.913 1.00 86.69 97 GLY A CA 1
ATOM 801 C C . GLY A 1 97 ? 4.965 17.403 10.416 1.00 86.69 97 GLY A C 1
ATOM 802 O O . GLY A 1 97 ? 4.429 16.659 9.594 1.00 86.69 97 GLY A O 1
ATOM 803 N N . LEU A 1 98 ? 5.831 18.362 10.062 1.00 84.69 98 LEU A N 1
ATOM 804 C CA . LEU A 1 98 ? 6.168 18.708 8.673 1.00 84.69 98 LEU A CA 1
ATOM 805 C C . LEU A 1 98 ? 6.915 17.576 7.949 1.00 84.69 98 LEU A C 1
ATOM 807 O O . LEU A 1 98 ? 6.646 17.323 6.777 1.00 84.69 98 LEU A O 1
ATOM 811 N N . LEU A 1 99 ? 7.774 16.833 8.656 1.00 87.44 99 LEU A N 1
ATOM 812 C CA . LEU A 1 99 ? 8.489 15.682 8.091 1.00 87.44 99 LEU A CA 1
ATOM 813 C C . LEU A 1 99 ? 7.526 14.600 7.594 1.00 87.44 99 LEU A C 1
ATOM 815 O O . LEU A 1 99 ? 7.718 14.064 6.506 1.00 87.44 99 LEU A O 1
ATOM 819 N N . ARG A 1 100 ? 6.443 14.329 8.334 1.00 88.06 100 ARG A N 1
ATOM 820 C CA . ARG A 1 100 ? 5.399 13.396 7.887 1.00 88.06 100 ARG A CA 1
ATOM 821 C C . ARG A 1 100 ? 4.787 13.836 6.559 1.00 88.06 100 ARG A C 1
ATOM 823 O O . ARG A 1 100 ? 4.602 13.006 5.676 1.00 88.06 100 ARG A O 1
ATOM 830 N N . VAL A 1 101 ? 4.484 15.125 6.405 1.00 86.19 101 VAL A N 1
ATOM 831 C CA . VAL A 1 101 ? 3.907 15.661 5.162 1.00 86.19 101 VAL A CA 1
ATOM 832 C C . VAL A 1 101 ? 4.905 15.553 4.008 1.00 86.19 101 VAL A C 1
ATOM 834 O O . VAL A 1 101 ? 4.517 15.125 2.925 1.00 86.19 101 VAL A O 1
ATOM 837 N N . LEU A 1 102 ? 6.186 15.854 4.247 1.00 88.62 102 LEU A N 1
ATOM 838 C CA . LEU A 1 102 ? 7.240 15.709 3.238 1.00 88.62 102 LEU A CA 1
ATOM 839 C C . LEU A 1 102 ? 7.395 14.261 2.766 1.00 88.62 102 LEU A C 1
ATOM 841 O O . LEU A 1 102 ? 7.427 14.021 1.562 1.00 88.62 102 LEU A O 1
ATOM 845 N N . PHE A 1 103 ? 7.438 13.288 3.681 1.00 90.56 103 PHE A N 1
ATOM 846 C CA . PHE A 1 103 ? 7.533 11.877 3.302 1.00 90.56 103 PHE A CA 1
ATOM 847 C C . PHE A 1 103 ? 6.268 11.377 2.589 1.00 90.56 103 PHE A C 1
ATOM 849 O O . PHE A 1 103 ? 6.375 10.616 1.630 1.00 90.56 103 PHE A O 1
ATOM 856 N N . LEU A 1 104 ? 5.073 11.837 2.981 1.00 88.75 104 LEU A N 1
ATOM 857 C CA . LEU A 1 104 ? 3.838 11.515 2.252 1.00 88.75 104 LEU A CA 1
ATOM 858 C C . LEU A 1 104 ? 3.849 12.102 0.835 1.00 88.75 104 LEU A C 1
ATOM 860 O O . LEU A 1 104 ? 3.513 11.397 -0.115 1.00 88.75 104 LEU A O 1
ATOM 864 N N . ALA A 1 105 ? 4.288 13.351 0.670 1.00 87.50 105 ALA A N 1
ATOM 865 C CA . ALA A 1 105 ? 4.443 13.963 -0.646 1.00 87.50 105 ALA A CA 1
ATOM 866 C C . ALA A 1 105 ? 5.478 13.205 -1.495 1.00 87.50 105 ALA A C 1
ATOM 868 O O . ALA A 1 105 ? 5.199 12.863 -2.642 1.00 87.50 105 ALA A O 1
ATOM 869 N N . LEU A 1 106 ? 6.631 12.854 -0.917 1.00 90.00 106 LEU A N 1
ATOM 870 C CA . LEU A 1 106 ? 7.674 12.071 -1.585 1.00 90.00 106 LEU A CA 1
ATOM 871 C C . LEU A 1 106 ? 7.169 10.685 -2.019 1.00 90.00 106 LEU A C 1
ATOM 873 O O . LEU A 1 106 ? 7.488 10.215 -3.111 1.00 90.00 106 LEU A O 1
ATOM 877 N N . SER A 1 107 ? 6.335 10.040 -1.204 1.00 91.81 107 SER A N 1
ATOM 878 C CA . SER A 1 107 ? 5.695 8.772 -1.559 1.00 91.81 107 SER A CA 1
ATOM 879 C C . SER A 1 107 ? 4.779 8.910 -2.786 1.00 91.81 107 SER A C 1
ATOM 881 O O . SER A 1 107 ? 4.864 8.108 -3.714 1.00 91.81 107 SER A O 1
ATOM 883 N N . VAL A 1 108 ? 3.970 9.967 -2.876 1.00 88.88 108 VAL A N 1
ATOM 884 C CA . VAL A 1 108 ? 3.114 10.186 -4.057 1.00 88.88 108 VAL A CA 1
ATOM 885 C C . VAL A 1 108 ? 3.940 10.525 -5.304 1.00 88.88 108 VAL A C 1
ATOM 887 O O . VAL A 1 108 ? 3.647 10.032 -6.392 1.00 88.88 108 VAL A O 1
ATOM 890 N N . VAL A 1 109 ? 5.007 11.312 -5.148 1.00 86.62 109 VAL A N 1
ATOM 891 C CA . VAL A 1 109 ? 5.923 11.689 -6.240 1.00 86.62 109 VAL A CA 1
ATOM 892 C C . VAL A 1 109 ? 6.729 10.490 -6.763 1.00 86.62 109 VAL A C 1
ATOM 894 O O . VAL A 1 109 ? 7.091 10.448 -7.940 1.00 86.62 109 VAL A O 1
ATOM 897 N N . THR A 1 110 ? 7.013 9.501 -5.909 1.00 87.94 110 THR A N 1
ATOM 898 C CA . THR A 1 110 ? 7.664 8.247 -6.326 1.00 87.94 110 THR A CA 1
ATOM 899 C C . THR A 1 110 ? 6.707 7.320 -7.066 1.00 87.94 110 THR A C 1
ATOM 901 O O . THR A 1 110 ? 7.140 6.681 -8.017 1.00 87.94 110 THR A O 1
ATOM 904 N N . HIS A 1 111 ? 5.429 7.250 -6.675 1.00 88.69 111 HIS A N 1
ATOM 905 C CA . HIS A 1 111 ? 4.433 6.451 -7.387 1.00 88.69 111 HIS A CA 1
ATOM 906 C C . HIS A 1 111 ? 3.007 6.998 -7.199 1.00 88.69 111 HIS A C 1
ATOM 90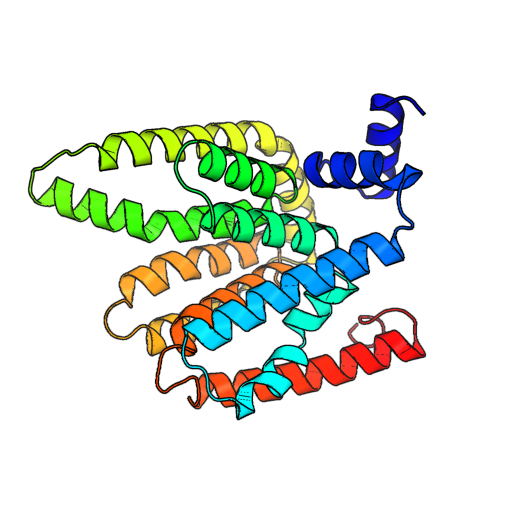8 O O . HIS A 1 111 ? 2.412 6.898 -6.124 1.00 88.69 111 HIS A O 1
ATOM 914 N N . VAL A 1 112 ? 2.385 7.454 -8.293 1.00 85.06 112 VAL A N 1
ATOM 915 C CA . VAL A 1 112 ? 1.077 8.142 -8.266 1.00 85.06 112 VAL A CA 1
ATOM 916 C C . VAL A 1 112 ? -0.048 7.294 -7.662 1.00 85.06 112 VAL A C 1
ATOM 918 O O . VAL A 1 112 ? -0.889 7.820 -6.944 1.00 85.06 112 VAL A O 1
ATOM 921 N N . GLN A 1 113 ? -0.066 5.972 -7.877 1.00 85.62 113 GLN A N 1
ATOM 922 C CA . GLN A 1 113 ? -1.123 5.111 -7.308 1.00 85.62 113 GLN A CA 1
ATOM 923 C C . GLN A 1 113 ? -1.165 5.097 -5.765 1.00 85.62 113 GLN A C 1
ATOM 925 O O . GLN A 1 113 ? -2.206 4.763 -5.203 1.00 85.62 113 GLN A O 1
ATOM 930 N N . VAL A 1 114 ? -0.099 5.508 -5.061 1.00 88.81 114 VAL A N 1
ATOM 931 C CA . VAL A 1 114 ? -0.136 5.646 -3.592 1.00 88.81 114 VAL A CA 1
ATOM 932 C C . VAL A 1 114 ? -0.986 6.842 -3.149 1.00 88.81 114 VAL A C 1
ATOM 934 O O . VAL A 1 114 ? -1.434 6.888 -2.005 1.00 88.81 114 VAL A O 1
ATOM 937 N N . LEU A 1 115 ? -1.351 7.748 -4.063 1.00 87.94 115 LEU A N 1
ATOM 938 C CA . LEU A 1 115 ? -2.361 8.777 -3.810 1.00 87.94 115 LEU A CA 1
ATOM 939 C C . LEU A 1 115 ? -3.696 8.171 -3.340 1.00 87.94 115 LEU A C 1
ATOM 941 O O . LEU A 1 115 ? -4.345 8.741 -2.466 1.00 87.94 115 LEU A O 1
ATOM 945 N N . VAL A 1 116 ? -4.084 6.994 -3.851 1.00 88.12 116 VAL A N 1
ATOM 946 C CA . VAL A 1 116 ? -5.319 6.313 -3.421 1.00 88.12 116 VAL A CA 1
ATOM 947 C C . VAL A 1 116 ? -5.211 5.870 -1.958 1.00 88.12 116 VAL A C 1
ATOM 949 O O . VAL A 1 116 ? -6.130 6.098 -1.175 1.00 88.12 116 VAL A O 1
ATOM 952 N N . LEU A 1 117 ? -4.060 5.322 -1.549 1.00 88.38 117 LEU A N 1
ATOM 953 C CA . LEU A 1 117 ? -3.784 5.005 -0.141 1.00 88.38 117 LEU A CA 1
ATOM 954 C C . LEU A 1 117 ? -3.756 6.262 0.729 1.00 88.38 117 LEU A C 1
ATOM 956 O O . LEU A 1 117 ? -4.312 6.266 1.825 1.00 88.38 117 LEU A O 1
ATOM 960 N N . PHE A 1 118 ? -3.143 7.343 0.247 1.00 87.75 118 PHE A N 1
ATOM 961 C CA . PHE A 1 118 ? -3.137 8.614 0.958 1.00 87.75 118 PHE A CA 1
ATOM 962 C C . PHE A 1 118 ? -4.563 9.129 1.190 1.00 87.75 118 PHE A C 1
ATOM 964 O O . PHE A 1 118 ? -4.914 9.421 2.335 1.00 87.75 118 PHE A O 1
ATOM 971 N N . ALA A 1 119 ? -5.409 9.149 0.157 1.00 85.75 119 ALA A N 1
ATOM 972 C CA . ALA A 1 119 ? -6.819 9.515 0.273 1.00 85.75 119 ALA A CA 1
ATOM 973 C C . ALA A 1 119 ? -7.553 8.622 1.286 1.00 85.75 119 ALA A C 1
ATOM 975 O O . ALA A 1 119 ? -8.264 9.125 2.158 1.00 85.75 119 ALA A O 1
ATOM 976 N N . ALA A 1 120 ? -7.293 7.313 1.250 1.00 86.19 120 ALA A N 1
ATOM 977 C CA . ALA A 1 120 ? -7.864 6.356 2.187 1.00 86.19 120 ALA A CA 1
ATOM 978 C C . ALA A 1 120 ? -7.478 6.673 3.649 1.00 86.19 120 ALA A C 1
ATOM 980 O O . ALA A 1 120 ? -8.316 6.613 4.544 1.00 86.19 120 ALA A O 1
ATOM 981 N N . THR A 1 121 ? -6.246 7.120 3.916 1.00 84.06 121 THR A N 1
ATOM 982 C CA . THR A 1 121 ? -5.839 7.516 5.280 1.00 84.06 121 THR A CA 1
ATOM 983 C C . THR A 1 121 ? -6.495 8.804 5.779 1.00 84.06 121 THR A C 1
ATOM 985 O O . THR A 1 121 ? -6.627 8.989 6.992 1.00 84.06 121 THR A O 1
ATOM 988 N N . GLN A 1 122 ? -6.950 9.682 4.880 1.00 83.75 122 GLN A N 1
ATOM 989 C CA . GLN A 1 122 ? -7.649 10.911 5.264 1.00 83.75 122 GLN A CA 1
ATOM 990 C C . GLN A 1 122 ? -9.093 10.668 5.708 1.00 83.75 122 GLN A C 1
ATOM 992 O O . GLN A 1 122 ? -9.632 11.498 6.437 1.00 83.75 122 GLN A O 1
ATOM 997 N N . VAL A 1 123 ? -9.699 9.527 5.361 1.00 85.56 123 VAL A N 1
ATOM 998 C CA . VAL A 1 123 ? -11.088 9.182 5.721 1.00 85.56 123 VAL A CA 1
ATOM 999 C C . VAL A 1 123 ? -11.353 9.364 7.216 1.00 85.56 123 VAL A C 1
ATOM 1001 O O . VAL A 1 123 ? -12.355 9.962 7.607 1.00 85.56 123 VAL A O 1
ATOM 1004 N N . ARG A 1 124 ? -10.430 8.920 8.076 1.00 81.62 124 ARG A N 1
ATOM 1005 C CA . ARG A 1 124 ? -10.586 9.053 9.530 1.00 81.62 124 ARG A CA 1
ATOM 1006 C C . ARG A 1 124 ? -10.541 10.511 9.994 1.00 81.62 124 ARG A C 1
ATOM 1008 O O . ARG A 1 124 ? -11.317 10.904 10.864 1.00 81.62 124 ARG A O 1
ATOM 1015 N N . SER A 1 125 ? -9.653 11.317 9.415 1.00 79.69 125 SER A N 1
ATOM 1016 C CA . SER A 1 125 ? -9.571 12.756 9.695 1.00 79.69 125 SER A CA 1
ATOM 1017 C C . SER A 1 125 ? -10.836 13.478 9.232 1.00 79.69 125 SER A C 1
ATOM 1019 O O . SER A 1 125 ? -11.392 14.262 9.998 1.00 79.69 125 SER A O 1
ATOM 1021 N N . VAL A 1 126 ? -11.327 13.161 8.029 1.00 82.50 126 VAL A N 1
ATOM 1022 C CA . VAL A 1 126 ? -12.573 13.703 7.468 1.00 82.50 126 VAL A CA 1
ATOM 1023 C C . VAL A 1 126 ? -13.754 13.364 8.375 1.00 82.50 126 VAL A C 1
ATOM 1025 O O . VAL A 1 126 ? -14.468 14.270 8.792 1.00 82.50 126 VAL A O 1
ATOM 1028 N N . ASN A 1 127 ? -13.915 12.097 8.770 1.00 82.62 127 ASN A N 1
ATOM 1029 C CA . ASN A 1 127 ? -15.006 11.668 9.650 1.00 82.62 127 ASN A CA 1
ATOM 1030 C C . ASN A 1 127 ? -14.971 12.381 11.010 1.00 82.62 127 ASN A C 1
ATOM 1032 O O . ASN A 1 127 ? -16.001 12.844 11.497 1.00 82.62 127 ASN A O 1
ATOM 1036 N N . ASN A 1 128 ? -13.785 12.535 11.607 1.00 82.19 128 ASN A N 1
ATOM 1037 C CA . ASN A 1 128 ? -13.632 13.257 12.871 1.00 82.19 128 ASN A CA 1
ATOM 1038 C C . ASN A 1 128 ? -13.977 14.748 12.743 1.00 82.19 128 ASN A C 1
ATOM 1040 O O . ASN A 1 128 ? -14.563 15.325 13.660 1.00 82.19 128 ASN A O 1
ATOM 1044 N N . VAL A 1 129 ? -13.588 15.387 11.636 1.00 82.56 129 VAL A N 1
ATOM 1045 C CA . VAL A 1 129 ? -13.901 16.797 11.372 1.00 82.56 129 VAL A CA 1
ATOM 1046 C C . VAL A 1 129 ? -15.393 16.969 11.111 1.00 82.56 129 VAL A C 1
ATOM 1048 O O . VAL A 1 129 ? -15.990 17.848 11.721 1.00 82.56 129 VAL A O 1
ATOM 1051 N N . LEU A 1 130 ? -16.010 16.105 10.300 1.00 82.44 130 LEU A N 1
ATOM 1052 C CA . LEU A 1 130 ? -17.453 16.113 10.054 1.00 82.44 130 LEU A CA 1
ATOM 1053 C C . LEU A 1 130 ? -18.240 15.963 11.358 1.00 82.44 130 LEU A C 1
ATOM 1055 O O . LEU A 1 130 ? -19.122 16.770 11.626 1.00 82.44 130 LEU A O 1
ATOM 1059 N N . TYR A 1 131 ? -17.871 15.009 12.218 1.00 83.56 131 TYR A N 1
ATOM 1060 C CA . TYR A 1 131 ? -18.531 14.829 13.513 1.00 83.56 131 TYR A CA 1
ATOM 1061 C C . TYR A 1 131 ? -18.405 16.068 14.414 1.00 83.56 131 TYR A C 1
ATOM 1063 O O . TYR A 1 131 ? -19.358 16.465 15.082 1.00 83.56 131 TYR A O 1
ATOM 1071 N N . LYS A 1 132 ? -17.237 16.719 14.436 1.00 82.94 132 LYS A N 1
ATOM 1072 C CA . LYS A 1 132 ? -17.034 17.960 15.204 1.00 82.94 132 LYS A CA 1
ATOM 1073 C C . LYS A 1 132 ? -17.790 19.150 14.613 1.00 82.94 132 LYS A C 1
ATOM 1075 O O . LYS A 1 132 ? -18.288 19.976 15.373 1.00 82.94 132 LYS A O 1
ATOM 1080 N N . LEU A 1 133 ? -17.891 19.216 13.288 1.00 84.06 133 LEU A N 1
ATOM 1081 C CA . LEU A 1 133 ? -18.578 20.277 12.560 1.00 84.06 133 LEU A CA 1
ATOM 1082 C C . LEU A 1 133 ? -20.097 20.182 12.733 1.00 84.06 133 LEU A C 1
ATOM 1084 O O . LEU A 1 133 ? -20.730 21.195 13.008 1.00 84.06 133 LEU A O 1
ATOM 1088 N N . VAL A 1 134 ? -20.659 18.970 12.698 1.00 85.62 134 VAL A N 1
ATOM 1089 C CA . VAL A 1 134 ? -22.069 18.712 13.050 1.00 85.62 134 VAL A CA 1
ATOM 1090 C C . VAL A 1 134 ? -22.364 19.135 14.493 1.00 85.62 134 VAL A C 1
ATOM 1092 O O . VAL A 1 134 ? -23.417 19.694 14.771 1.00 85.62 134 VAL A O 1
ATOM 1095 N N . ASN A 1 135 ? -21.403 18.953 15.401 1.00 85.19 135 ASN A N 1
ATOM 1096 C CA . ASN A 1 135 ? -21.504 19.403 16.792 1.00 85.19 135 ASN A CA 1
ATOM 1097 C C . ASN A 1 135 ? -21.099 20.881 17.005 1.00 85.19 135 ASN A C 1
ATOM 1099 O O . ASN A 1 135 ? -20.899 21.306 18.144 1.00 85.19 135 ASN A O 1
ATOM 1103 N N . GLY A 1 136 ? -20.931 21.663 15.931 1.00 79.69 136 GLY A N 1
ATOM 1104 C CA . GLY A 1 136 ? -20.687 23.109 15.981 1.00 79.69 136 GLY A CA 1
ATOM 1105 C C . GLY A 1 136 ? -19.307 23.545 16.491 1.00 79.69 136 GLY A C 1
ATOM 1106 O O . GLY A 1 136 ? -19.109 24.726 16.766 1.00 79.69 136 GLY A O 1
ATOM 1107 N N . ARG A 1 137 ? -18.330 22.638 16.635 1.00 74.50 137 ARG A N 1
ATOM 1108 C CA . ARG A 1 137 ? -16.982 22.971 17.135 1.00 74.50 137 ARG A CA 1
ATOM 1109 C C . ARG A 1 137 ? -15.945 22.886 16.020 1.00 74.50 137 ARG A C 1
ATOM 1111 O O . ARG A 1 137 ? -15.440 21.806 15.708 1.00 74.50 137 ARG A O 1
ATOM 1118 N N . VAL A 1 138 ? -15.563 24.033 15.463 1.00 75.25 138 VAL A N 1
ATOM 1119 C CA . VAL A 1 138 ? -14.447 24.116 14.509 1.00 75.25 138 VAL A CA 1
ATOM 1120 C C . VAL A 1 138 ? -13.138 24.222 15.291 1.00 75.25 138 VAL A C 1
ATOM 1122 O O . VAL A 1 138 ? -12.865 25.224 15.940 1.00 75.25 138 VAL A O 1
ATOM 1125 N N . GLY A 1 139 ? -12.337 23.157 15.272 1.00 75.38 139 GLY A N 1
ATOM 1126 C CA . GLY A 1 139 ? -10.999 23.141 15.872 1.00 75.38 139 GLY A CA 1
ATOM 1127 C C . GLY A 1 139 ? -9.886 23.132 14.822 1.00 75.38 139 GLY A C 1
ATOM 1128 O O . GLY A 1 139 ? -10.142 22.948 13.633 1.00 75.38 139 GLY A O 1
ATOM 1129 N N . TYR A 1 140 ? -8.629 23.205 15.274 1.00 74.44 140 TYR A N 1
ATOM 1130 C CA . TYR A 1 140 ? -7.416 23.147 14.433 1.00 74.44 140 TYR A CA 1
ATOM 1131 C C . TYR A 1 140 ? -7.333 21.934 13.482 1.00 74.44 140 TYR A C 1
ATOM 1133 O O . TYR A 1 140 ? -6.617 21.973 12.483 1.00 74.44 140 TYR A O 1
ATOM 1141 N N . GLY A 1 141 ? -8.096 20.866 13.746 1.00 74.25 141 GLY A N 1
ATOM 1142 C CA . GLY A 1 141 ? -8.218 19.722 12.836 1.00 74.25 141 GLY A CA 1
ATOM 1143 C C . GLY A 1 141 ? -8.814 20.081 11.468 1.00 74.25 141 GLY A C 1
ATOM 1144 O O . GLY A 1 141 ? -8.428 19.474 10.475 1.00 74.25 141 GLY A O 1
ATOM 1145 N N . PHE A 1 142 ? -9.690 21.090 11.395 1.00 79.38 142 PHE A N 1
ATOM 1146 C CA . PHE A 1 142 ? -10.243 21.572 10.126 1.00 79.38 142 PHE A CA 1
ATOM 1147 C C . PHE A 1 142 ? -9.166 22.244 9.265 1.00 79.38 142 PHE A C 1
ATOM 1149 O O . PHE A 1 142 ? -9.057 21.940 8.082 1.00 79.38 142 PHE A O 1
ATOM 1156 N N . LEU A 1 143 ? -8.313 23.083 9.867 1.00 79.69 143 LEU A N 1
ATOM 1157 C CA . LEU A 1 143 ? -7.217 23.761 9.164 1.00 79.69 143 LEU A CA 1
ATOM 1158 C C . LEU A 1 143 ? -6.207 22.753 8.594 1.00 79.69 143 LEU A C 1
ATOM 1160 O O . LEU A 1 143 ? -5.793 22.866 7.444 1.00 79.69 143 LEU A O 1
ATOM 1164 N N . SER A 1 144 ? -5.848 21.732 9.380 1.00 78.12 144 SER A N 1
ATOM 1165 C CA . SER A 1 144 ? -4.955 20.665 8.916 1.00 78.12 144 SER A CA 1
ATOM 1166 C C . SER A 1 144 ? -5.568 19.868 7.760 1.00 78.12 144 SER A C 1
ATOM 1168 O O . SER A 1 144 ? -4.868 19.574 6.793 1.00 78.12 144 SER A O 1
ATOM 1170 N N . LEU A 1 145 ? -6.868 19.561 7.818 1.00 81.25 145 LEU A N 1
ATOM 1171 C CA . LEU A 1 145 ? -7.573 18.876 6.734 1.00 81.25 145 LEU A CA 1
ATOM 1172 C C . LEU A 1 145 ? -7.643 19.737 5.463 1.00 81.25 145 LEU A C 1
ATOM 1174 O O . LEU A 1 145 ? -7.377 19.242 4.369 1.00 81.25 145 LEU A O 1
ATOM 1178 N N . ALA A 1 146 ? -7.952 21.027 5.604 1.00 81.88 146 ALA A N 1
ATOM 1179 C CA . ALA A 1 146 ? -7.980 21.987 4.503 1.00 81.88 146 ALA A CA 1
ATOM 1180 C C . ALA A 1 146 ? -6.602 22.114 3.831 1.00 81.88 146 ALA A C 1
ATOM 1182 O O . ALA A 1 146 ? -6.495 22.061 2.610 1.00 81.88 146 ALA A O 1
ATOM 1183 N N . PHE A 1 147 ? -5.527 22.183 4.620 1.00 82.56 147 PHE A N 1
ATOM 1184 C CA . PHE A 1 147 ? -4.165 22.214 4.089 1.00 82.56 147 PHE A CA 1
ATOM 1185 C C . PHE A 1 147 ? -3.803 20.923 3.338 1.00 82.56 147 PHE A C 1
ATOM 1187 O O . PHE A 1 147 ? -3.277 20.974 2.229 1.00 82.56 147 PHE A O 1
ATOM 1194 N N . MET A 1 148 ? -4.126 19.754 3.903 1.00 79.31 148 MET A N 1
ATOM 1195 C CA . MET A 1 148 ? -3.840 18.462 3.264 1.00 79.31 148 MET A CA 1
ATOM 1196 C C . MET A 1 148 ? -4.652 18.251 1.980 1.00 79.31 148 MET A C 1
ATOM 1198 O O . MET A 1 148 ? -4.132 17.712 1.006 1.00 79.31 148 MET A O 1
ATOM 1202 N N . THR A 1 149 ? -5.911 18.696 1.954 1.00 83.06 149 THR A N 1
ATOM 1203 C CA . THR A 1 149 ? -6.756 18.644 0.749 1.00 83.06 149 THR A CA 1
ATOM 1204 C C . THR A 1 149 ? -6.270 19.617 -0.322 1.00 83.06 149 THR A C 1
ATOM 1206 O O . THR A 1 149 ? -6.176 19.222 -1.480 1.00 83.06 149 THR A O 1
ATOM 1209 N N . MET A 1 150 ? -5.859 20.835 0.048 1.00 84.31 150 MET A N 1
ATOM 1210 C CA . MET A 1 150 ? -5.218 21.778 -0.875 1.00 84.31 150 MET A CA 1
ATOM 1211 C C . MET A 1 150 ? -3.944 21.184 -1.489 1.00 84.31 150 MET A C 1
ATOM 1213 O O . MET A 1 150 ? -3.788 21.200 -2.707 1.00 84.31 150 MET A O 1
ATOM 1217 N N . LEU A 1 151 ? -3.064 20.601 -0.668 1.00 82.06 151 LEU A N 1
ATOM 1218 C CA . LEU A 1 151 ? -1.844 19.942 -1.139 1.00 82.06 151 LEU A CA 1
ATOM 1219 C C . LEU A 1 151 ? -2.164 18.808 -2.124 1.00 82.06 151 LEU A C 1
ATOM 1221 O O . LEU A 1 151 ? -1.531 18.698 -3.172 1.00 82.06 151 LEU A O 1
ATOM 1225 N N . MET A 1 152 ? -3.176 17.992 -1.818 1.00 81.44 152 MET A N 1
ATOM 1226 C CA . MET A 1 152 ? -3.625 16.913 -2.698 1.00 81.44 152 MET A CA 1
ATOM 1227 C C . MET A 1 152 ? -4.133 17.443 -4.046 1.00 81.44 152 MET A C 1
ATOM 1229 O O . MET A 1 152 ? -3.794 16.877 -5.081 1.00 81.44 152 MET A O 1
ATOM 1233 N N . MET A 1 153 ? -4.889 18.545 -4.049 1.00 82.69 153 MET A N 1
ATOM 1234 C CA . MET A 1 153 ? -5.371 19.187 -5.278 1.00 82.69 153 MET A CA 1
ATOM 1235 C C . MET A 1 153 ? -4.222 19.736 -6.130 1.00 82.69 153 MET A C 1
ATOM 1237 O O . MET A 1 153 ? -4.228 19.552 -7.344 1.00 82.69 153 MET A O 1
ATOM 1241 N N . VAL A 1 154 ? -3.207 20.347 -5.507 1.00 84.94 154 VAL A N 1
ATOM 1242 C CA . VAL A 1 154 ? -2.000 20.816 -6.211 1.00 84.94 154 VAL A CA 1
ATOM 1243 C C . VAL A 1 154 ? -1.261 19.644 -6.857 1.00 84.94 154 VAL A C 1
ATOM 1245 O O . VAL A 1 154 ? -0.899 19.715 -8.028 1.00 84.94 154 VAL A O 1
ATOM 1248 N N . ILE A 1 155 ? -1.082 18.539 -6.130 1.00 79.81 155 ILE A N 1
ATOM 1249 C CA . ILE A 1 155 ? -0.424 17.338 -6.662 1.00 79.81 155 ILE A CA 1
ATOM 1250 C C . ILE A 1 155 ? -1.224 16.739 -7.829 1.00 79.81 155 ILE A C 1
ATOM 1252 O O . ILE A 1 155 ? -0.638 16.381 -8.849 1.00 79.81 155 ILE A O 1
ATOM 1256 N N . LEU A 1 156 ? -2.554 16.659 -7.714 1.00 82.62 156 LEU A N 1
ATOM 1257 C CA . LEU A 1 156 ? -3.425 16.177 -8.790 1.00 82.62 156 LEU A CA 1
ATOM 1258 C C . LEU A 1 156 ? -3.354 17.063 -10.034 1.00 82.62 156 LEU A C 1
ATOM 1260 O O . LEU A 1 156 ? -3.315 16.542 -11.144 1.00 82.62 156 LEU A O 1
ATOM 1264 N N . PHE A 1 157 ? -3.295 18.383 -9.853 1.00 84.75 157 PHE A N 1
ATOM 1265 C CA . PHE A 1 157 ? -3.134 19.323 -10.957 1.00 84.75 157 PHE A CA 1
ATOM 1266 C C . PHE A 1 157 ? -1.793 19.126 -11.675 1.00 84.75 157 PHE A C 1
ATOM 1268 O O . PHE A 1 157 ? -1.766 19.031 -12.898 1.00 84.75 157 PHE A O 1
ATOM 1275 N N . LEU A 1 158 ? -0.696 18.974 -10.925 1.00 81.12 158 LEU A N 1
ATOM 1276 C CA . LEU A 1 158 ? 0.639 18.724 -11.486 1.00 81.12 158 LEU A CA 1
ATOM 1277 C C . LEU A 1 158 ? 0.744 17.384 -12.227 1.00 81.12 158 LEU A C 1
ATOM 1279 O O . LEU A 1 158 ? 1.543 17.249 -13.148 1.00 81.12 158 LEU A O 1
ATOM 1283 N N . LEU A 1 159 ? -0.039 16.386 -11.815 1.00 80.00 159 LEU A N 1
ATOM 1284 C CA . LEU A 1 159 ? -0.015 15.039 -12.386 1.00 80.00 159 LEU A CA 1
ATOM 1285 C C . LEU A 1 159 ? -1.131 14.785 -13.405 1.00 80.00 159 LEU A C 1
ATOM 1287 O O . LEU A 1 159 ? -1.230 13.662 -13.902 1.00 80.00 159 LEU A O 1
ATOM 1291 N N . LYS A 1 160 ? -1.955 15.788 -13.732 1.00 84.62 160 LYS A N 1
ATOM 1292 C CA . LYS A 1 160 ? -3.133 15.634 -14.596 1.00 84.62 160 LYS A CA 1
ATOM 1293 C C . LYS A 1 160 ? -2.788 14.951 -15.921 1.00 84.62 160 LYS A C 1
ATOM 1295 O O . LYS A 1 160 ? -3.365 13.912 -16.227 1.00 84.62 160 LYS A O 1
ATOM 1300 N N . ASP A 1 161 ? -1.795 15.458 -16.646 1.00 80.81 161 ASP A N 1
ATOM 1301 C CA . ASP A 1 161 ? -1.413 14.922 -17.962 1.00 80.81 161 ASP A CA 1
ATOM 1302 C C . ASP A 1 161 ? -0.908 13.469 -17.870 1.00 80.81 161 ASP A C 1
ATOM 1304 O O . ASP A 1 161 ? -1.133 12.632 -18.752 1.00 80.81 161 ASP A O 1
ATOM 1308 N N . HIS A 1 162 ? -0.249 13.123 -16.759 1.00 75.94 162 HIS A N 1
ATOM 1309 C CA . HIS A 1 162 ? 0.207 11.758 -16.503 1.00 75.94 162 HIS A CA 1
ATOM 1310 C C . HIS A 1 162 ? -0.956 10.810 -16.176 1.00 75.94 162 HIS A C 1
ATOM 1312 O O . HIS A 1 162 ? -0.936 9.640 -16.560 1.00 75.94 162 HIS A O 1
ATOM 1318 N N . ILE A 1 163 ? -1.973 11.308 -15.470 1.00 80.56 163 ILE A N 1
ATOM 1319 C CA . ILE A 1 163 ? -3.181 10.547 -15.154 1.00 80.56 163 ILE A CA 1
ATOM 1320 C C . ILE A 1 163 ? -4.004 10.336 -16.427 1.00 80.56 163 ILE A C 1
ATOM 1322 O O . ILE A 1 163 ? -4.397 9.205 -16.694 1.00 80.56 163 ILE A O 1
ATOM 1326 N N . GLU A 1 164 ? -4.206 11.373 -17.242 1.00 83.31 164 GLU A N 1
ATOM 1327 C CA . GLU A 1 164 ? -4.963 11.285 -18.498 1.00 83.31 164 GLU A CA 1
ATOM 1328 C C . GLU A 1 164 ? -4.307 10.329 -19.501 1.00 83.31 164 GLU A C 1
ATOM 1330 O O . GLU A 1 164 ? -4.984 9.455 -20.043 1.00 83.31 164 GLU A O 1
ATOM 1335 N N . SER A 1 165 ? -2.983 10.412 -19.685 1.00 79.88 165 SER A N 1
ATOM 1336 C CA . SER A 1 165 ? -2.261 9.491 -20.576 1.00 79.88 165 SER A CA 1
ATOM 1337 C C . SER A 1 165 ? -2.343 8.031 -20.116 1.00 79.88 165 SER A C 1
ATOM 1339 O O . SER A 1 165 ? -2.538 7.140 -20.943 1.00 79.88 165 SER A O 1
ATOM 1341 N N . LYS A 1 166 ? -2.261 7.764 -18.802 1.00 74.12 166 LYS A N 1
ATOM 1342 C CA . LYS A 1 166 ? -2.469 6.410 -18.265 1.00 74.12 166 LYS A CA 1
ATOM 1343 C C . LYS A 1 166 ? -3.919 5.958 -18.438 1.00 74.12 166 LYS A C 1
ATOM 1345 O O . LYS A 1 166 ? -4.145 4.865 -18.945 1.00 74.12 166 LYS A O 1
ATOM 1350 N N . LEU A 1 167 ? -4.900 6.775 -18.065 1.00 78.38 167 LEU A N 1
ATOM 1351 C CA . LEU A 1 167 ? -6.316 6.417 -18.190 1.00 78.38 167 LEU A CA 1
ATOM 1352 C C . LEU A 1 167 ? -6.691 6.059 -19.632 1.00 78.38 167 LEU A C 1
ATOM 1354 O O . LEU A 1 167 ? -7.334 5.035 -19.845 1.00 78.38 167 LEU A O 1
ATOM 1358 N N . GLY A 1 168 ? -6.226 6.836 -20.615 1.00 78.50 168 GLY A N 1
ATOM 1359 C CA . GLY A 1 168 ? -6.465 6.549 -22.030 1.00 78.50 168 GLY A CA 1
ATOM 1360 C C . GLY A 1 168 ? -5.890 5.203 -22.484 1.00 78.50 168 GLY A C 1
ATOM 1361 O O . GLY A 1 168 ? -6.554 4.472 -23.214 1.00 78.50 168 GLY A O 1
ATOM 1362 N N . ALA A 1 169 ? -4.694 4.837 -22.013 1.00 76.38 169 ALA A N 1
ATOM 1363 C CA . ALA A 1 169 ? -4.057 3.566 -22.362 1.00 76.38 169 ALA A CA 1
ATOM 1364 C C . ALA A 1 169 ? -4.698 2.350 -21.661 1.00 76.38 169 ALA A C 1
ATOM 1366 O O . ALA A 1 169 ? -4.826 1.284 -22.264 1.00 76.38 169 ALA A O 1
ATOM 1367 N N . TYR A 1 170 ? -5.107 2.489 -20.394 1.00 72.44 170 TYR A N 1
ATOM 1368 C CA . TYR A 1 170 ? -5.609 1.364 -19.592 1.00 72.44 170 TYR A CA 1
ATOM 1369 C C . TYR A 1 170 ? -7.100 1.079 -19.792 1.00 72.44 170 TYR A C 1
ATOM 1371 O O . TYR A 1 170 ? -7.491 -0.088 -19.729 1.00 72.44 170 TYR A O 1
ATOM 1379 N N . TYR A 1 171 ? -7.924 2.095 -20.075 1.00 74.69 171 TYR A N 1
ATOM 1380 C CA . TYR A 1 171 ? -9.381 1.937 -20.161 1.00 74.69 171 TYR A CA 1
ATOM 1381 C C . TYR A 1 171 ? -9.824 0.920 -21.228 1.00 74.69 171 TYR A C 1
ATOM 1383 O O . TYR A 1 171 ? -10.823 0.234 -21.034 1.00 74.69 171 TYR A O 1
ATOM 1391 N N . GLY A 1 172 ? -9.072 0.789 -22.328 1.00 67.31 172 GLY A N 1
ATOM 1392 C CA . GLY A 1 172 ? -9.412 -0.116 -23.432 1.00 67.31 172 GLY A CA 1
ATOM 1393 C C . GLY A 1 172 ? -8.886 -1.550 -23.303 1.00 67.31 172 GLY A C 1
ATOM 1394 O O . GLY A 1 172 ? -9.538 -2.467 -23.790 1.00 67.31 172 GLY A O 1
ATOM 1395 N N . PHE A 1 173 ? -7.725 -1.756 -22.669 1.00 70.44 173 PHE A N 1
ATOM 1396 C CA . PHE A 1 173 ? -7.057 -3.070 -22.634 1.00 70.44 173 PHE A CA 1
ATOM 1397 C C . PHE A 1 173 ? -7.179 -3.804 -21.295 1.00 70.44 173 PHE A C 1
ATOM 1399 O O . PHE A 1 173 ? -7.295 -5.025 -21.282 1.00 70.44 173 PHE A O 1
ATOM 1406 N N . TRP A 1 174 ? -7.133 -3.080 -20.173 1.00 74.00 174 TRP A N 1
ATOM 1407 C CA . TRP A 1 174 ? -6.970 -3.676 -18.836 1.00 74.00 174 TRP A CA 1
ATOM 1408 C C . TRP A 1 174 ? -8.055 -3.253 -17.837 1.00 74.00 174 TRP A C 1
ATOM 1410 O O . TRP A 1 174 ? -8.174 -3.844 -16.762 1.00 74.00 174 TRP A O 1
ATOM 1420 N N . GLY A 1 175 ? -8.816 -2.207 -18.164 1.00 74.94 175 GLY A N 1
ATOM 1421 C CA . GLY A 1 175 ? -9.958 -1.737 -17.387 1.00 74.94 175 GLY A CA 1
ATOM 1422 C C . GLY A 1 175 ? -11.233 -2.546 -17.636 1.00 74.94 175 GLY A C 1
ATOM 1423 O O . GLY A 1 175 ? -11.268 -3.494 -18.420 1.00 74.94 175 GLY A O 1
ATOM 1424 N N . GLY A 1 176 ? -12.310 -2.147 -16.959 1.00 83.06 176 GLY A N 1
ATOM 1425 C CA . GLY A 1 176 ? -13.651 -2.681 -17.196 1.00 83.06 176 GLY A CA 1
ATOM 1426 C C . GLY A 1 176 ? -14.273 -3.431 -16.013 1.00 83.06 176 GLY A C 1
ATOM 1427 O O . GLY A 1 176 ? -13.714 -3.483 -14.915 1.00 83.06 176 GLY A O 1
ATOM 1428 N N . PRO A 1 177 ? -15.472 -4.006 -16.211 1.00 86.06 177 PRO A N 1
ATOM 1429 C CA . PRO A 1 177 ? -16.286 -4.544 -15.121 1.00 86.06 177 PRO A CA 1
ATOM 1430 C C . PRO A 1 177 ? -15.635 -5.744 -14.423 1.00 86.06 177 PRO A C 1
ATOM 1432 O O . PRO A 1 177 ? -15.782 -5.902 -13.213 1.00 86.06 177 PRO A O 1
ATOM 1435 N N . VAL A 1 178 ? -14.865 -6.557 -15.155 1.00 88.81 178 VAL A N 1
ATOM 1436 C CA . VAL A 1 178 ? -14.169 -7.730 -14.598 1.00 88.81 178 VAL A CA 1
ATOM 1437 C C . VAL A 1 178 ? -13.078 -7.310 -13.606 1.00 88.81 178 VAL A C 1
ATOM 1439 O O . VAL A 1 178 ? -12.953 -7.921 -12.544 1.00 88.81 178 VAL A O 1
ATOM 1442 N N . ALA A 1 179 ? -12.358 -6.219 -13.889 1.00 89.00 179 ALA A N 1
ATOM 1443 C CA . ALA A 1 179 ? -11.279 -5.715 -13.038 1.00 89.00 179 ALA A CA 1
ATOM 1444 C C . ALA A 1 179 ? -11.767 -5.260 -11.648 1.00 89.00 179 ALA A C 1
ATOM 1446 O O . ALA A 1 179 ? -11.012 -5.270 -10.675 1.00 89.00 179 ALA A O 1
ATOM 1447 N N . VAL A 1 180 ? -13.047 -4.891 -11.532 1.00 92.81 180 VAL A N 1
ATOM 1448 C CA . VAL A 1 180 ? -13.664 -4.418 -10.281 1.00 92.81 180 VAL A CA 1
ATOM 1449 C C . VAL A 1 180 ? -14.050 -5.569 -9.354 1.00 92.81 180 VAL A C 1
ATOM 1451 O O . VAL A 1 180 ? -14.151 -5.370 -8.144 1.00 92.81 180 VAL A O 1
ATOM 1454 N N . VAL A 1 181 ? -14.220 -6.786 -9.878 1.00 94.19 181 VAL A N 1
ATOM 1455 C CA . VAL A 1 181 ? -14.748 -7.921 -9.105 1.00 94.19 181 VAL A CA 1
ATOM 1456 C C . VAL A 1 181 ? -13.852 -8.250 -7.910 1.00 94.19 181 VAL A C 1
ATOM 1458 O O . VAL A 1 181 ? -14.345 -8.344 -6.786 1.00 94.19 181 VAL A O 1
ATOM 1461 N N . LYS A 1 182 ? -12.532 -8.382 -8.110 1.00 93.75 182 LYS A N 1
ATOM 1462 C CA . LYS A 1 182 ? -11.604 -8.739 -7.019 1.00 93.75 182 LYS A CA 1
ATOM 1463 C C . LYS A 1 182 ? -11.527 -7.641 -5.942 1.00 93.75 182 LYS A C 1
ATOM 1465 O O . LYS A 1 182 ? -11.709 -7.979 -4.771 1.00 93.75 182 LYS A O 1
ATOM 1470 N N . PRO A 1 183 ? -11.307 -6.350 -6.270 1.00 94.62 183 PRO A N 1
ATOM 1471 C CA . PRO A 1 183 ? -11.356 -5.275 -5.276 1.00 94.62 183 PRO A CA 1
ATOM 1472 C C . PRO A 1 183 ? -12.692 -5.197 -4.541 1.00 94.62 183 PRO A C 1
ATOM 1474 O O . PRO A 1 183 ? -12.699 -5.038 -3.327 1.00 94.62 183 PRO A O 1
ATOM 1477 N N . LEU A 1 184 ? -13.816 -5.372 -5.242 1.00 94.94 184 LEU A N 1
ATOM 1478 C CA . LEU A 1 184 ? -15.146 -5.312 -4.639 1.00 94.94 184 LEU A CA 1
ATOM 1479 C C . LEU A 1 184 ? -15.381 -6.469 -3.659 1.00 94.94 184 LEU A C 1
ATOM 1481 O O . LEU A 1 184 ? -15.908 -6.247 -2.570 1.00 94.94 184 LEU A O 1
ATOM 1485 N N . LEU A 1 185 ? -14.915 -7.680 -3.979 1.00 95.50 185 LEU A N 1
ATOM 1486 C CA . LEU A 1 185 ? -14.909 -8.800 -3.033 1.00 95.50 185 LEU A CA 1
ATOM 1487 C C . LEU A 1 185 ? -14.084 -8.473 -1.780 1.00 95.50 185 LEU A C 1
ATOM 1489 O O . LEU A 1 185 ? -14.544 -8.716 -0.663 1.00 95.50 185 LEU A O 1
ATOM 1493 N N . PHE A 1 186 ? -12.903 -7.867 -1.934 1.00 95.88 186 PHE A N 1
ATOM 1494 C CA . PHE A 1 186 ? -12.112 -7.429 -0.783 1.00 95.88 186 PHE A CA 1
ATOM 1495 C C . PHE A 1 186 ? -12.792 -6.315 0.007 1.00 95.88 186 PHE A C 1
ATOM 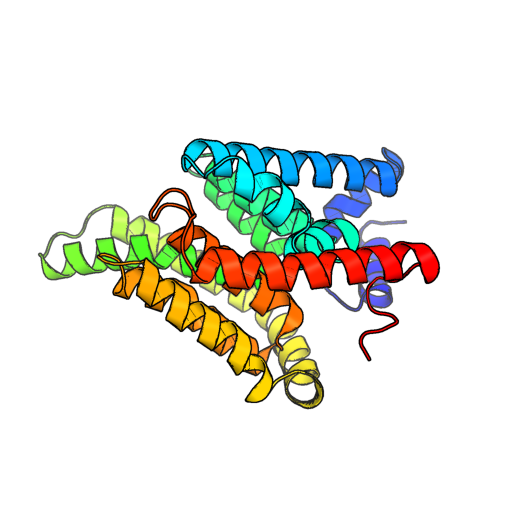1497 O O . PHE A 1 186 ? -12.755 -6.357 1.234 1.00 95.88 186 PHE A O 1
ATOM 1504 N N . THR A 1 187 ? -13.465 -5.366 -0.641 1.00 95.25 187 THR A N 1
ATOM 1505 C CA . THR A 1 187 ? -14.277 -4.337 0.023 1.00 95.25 187 THR A CA 1
ATOM 1506 C C . THR A 1 187 ? -15.361 -4.973 0.891 1.00 95.25 187 THR A C 1
ATOM 1508 O O . THR A 1 187 ? -15.465 -4.642 2.072 1.00 95.25 187 THR A O 1
ATOM 1511 N N . LEU A 1 188 ? -16.115 -5.940 0.357 1.00 95.69 188 LEU A N 1
ATOM 1512 C CA . LEU A 1 188 ? -17.154 -6.649 1.110 1.00 95.69 188 LEU A CA 1
ATOM 1513 C C . LEU A 1 188 ? -16.576 -7.376 2.330 1.00 95.69 188 LEU A C 1
ATOM 1515 O O . LEU A 1 188 ? -17.087 -7.223 3.442 1.00 95.69 188 LEU A O 1
ATOM 1519 N N . LEU A 1 189 ? -15.474 -8.110 2.147 1.00 95.25 189 LEU A N 1
ATOM 1520 C CA . LEU A 1 189 ? -14.782 -8.784 3.247 1.00 95.25 189 LEU A CA 1
ATOM 1521 C C . LEU A 1 189 ? -14.264 -7.782 4.289 1.00 95.25 189 LEU A C 1
ATOM 1523 O O . LEU A 1 189 ? -14.428 -8.000 5.488 1.00 95.25 189 LEU A O 1
ATOM 1527 N N . THR A 1 190 ? -13.686 -6.663 3.854 1.00 95.25 190 THR A N 1
ATOM 1528 C CA . THR A 1 190 ? -13.167 -5.614 4.744 1.00 95.25 190 THR A CA 1
ATOM 1529 C C . THR A 1 190 ? -14.281 -5.051 5.622 1.00 95.25 190 THR A C 1
ATOM 1531 O O . THR A 1 190 ? -14.135 -4.985 6.842 1.00 95.25 190 THR A O 1
ATOM 1534 N N . VAL A 1 191 ? -15.424 -4.699 5.025 1.00 95.31 191 VAL A N 1
ATOM 1535 C CA . VAL A 1 191 ? -16.587 -4.173 5.753 1.00 95.31 191 VAL A CA 1
ATOM 1536 C C . VAL A 1 191 ? -17.141 -5.213 6.727 1.00 95.31 191 VAL A C 1
ATOM 1538 O O . VAL A 1 191 ? -17.473 -4.868 7.861 1.00 95.31 191 VAL A O 1
ATOM 1541 N N . PHE A 1 192 ? -17.188 -6.487 6.328 1.00 94.94 192 PHE A N 1
ATOM 1542 C CA . PHE A 1 192 ? -17.641 -7.578 7.191 1.00 94.94 192 PHE A CA 1
ATOM 1543 C C . PHE A 1 192 ? -16.785 -7.705 8.464 1.00 94.94 192 PHE A C 1
ATOM 1545 O O . PHE A 1 192 ? -17.330 -7.761 9.570 1.00 94.94 192 PHE A O 1
ATOM 1552 N N . TYR A 1 193 ? -15.453 -7.676 8.338 1.00 93.69 193 TYR A N 1
ATOM 1553 C CA . TYR A 1 193 ? -14.543 -7.786 9.487 1.00 93.69 193 TYR A CA 1
ATOM 1554 C C . TYR A 1 193 ? -14.412 -6.496 10.305 1.00 93.69 193 TYR A C 1
ATOM 1556 O O . TYR A 1 193 ? -14.109 -6.563 11.494 1.00 93.69 193 TYR A O 1
ATOM 1564 N N . ALA A 1 194 ? -14.706 -5.329 9.726 1.00 90.75 194 ALA A N 1
ATOM 1565 C CA . ALA A 1 194 ? -14.554 -4.042 10.402 1.00 90.75 194 ALA A CA 1
ATOM 1566 C C . ALA A 1 194 ? -15.542 -3.791 11.563 1.00 90.75 194 ALA A C 1
ATOM 1568 O O . ALA A 1 194 ? -15.380 -2.795 12.265 1.00 90.75 194 ALA A O 1
ATOM 1569 N N . LYS A 1 195 ? -16.538 -4.667 11.790 1.00 86.62 195 LYS A N 1
ATOM 1570 C CA . LYS A 1 195 ? -17.530 -4.621 12.892 1.00 86.62 195 LYS A CA 1
ATOM 1571 C C . LYS A 1 195 ? -18.095 -3.215 13.174 1.00 86.62 195 LYS A C 1
ATOM 1573 O O . LYS A 1 195 ? -19.047 -2.818 12.513 1.00 86.62 195 LYS A O 1
ATOM 1578 N N . GLU A 1 196 ? -17.538 -2.472 14.129 1.00 85.25 196 GLU A N 1
ATOM 1579 C CA . GLU A 1 196 ? -17.987 -1.125 14.532 1.00 85.25 196 GLU A CA 1
ATOM 1580 C C . GLU A 1 196 ? -17.550 -0.020 13.555 1.00 85.25 196 GLU A C 1
ATOM 1582 O O . GLU A 1 196 ? -18.172 1.034 13.471 1.00 85.25 196 GLU A O 1
ATOM 1587 N N . ARG A 1 197 ? -16.500 -0.265 12.765 1.00 87.06 197 ARG A N 1
ATOM 1588 C CA . ARG A 1 197 ? -15.906 0.691 11.818 1.00 87.06 197 ARG A CA 1
ATOM 1589 C C . ARG A 1 197 ? -16.292 0.400 10.368 1.00 87.06 197 ARG A C 1
ATOM 1591 O O . ARG A 1 197 ? -15.534 0.711 9.455 1.00 87.06 197 ARG A O 1
ATOM 1598 N N . ARG A 1 198 ? -17.473 -0.186 10.137 1.00 90.62 198 ARG A N 1
ATOM 1599 C CA . ARG A 1 198 ? -17.979 -0.544 8.793 1.00 90.62 198 ARG A CA 1
ATOM 1600 C C . ARG A 1 198 ? -17.959 0.628 7.820 1.00 90.62 198 ARG A C 1
ATOM 1602 O O . ARG A 1 198 ? -17.511 0.469 6.692 1.00 90.62 198 ARG A O 1
ATOM 1609 N N . PHE A 1 199 ? -18.419 1.796 8.266 1.00 88.44 199 PHE A N 1
ATOM 1610 C CA . PHE A 1 199 ? -18.472 2.988 7.422 1.00 88.44 199 PHE A CA 1
ATOM 1611 C C . PHE A 1 199 ? -17.071 3.500 7.061 1.00 88.44 199 PHE A C 1
ATOM 1613 O O . PHE A 1 199 ? -16.809 3.815 5.905 1.00 88.44 199 PHE A O 1
ATOM 1620 N N . GLU A 1 200 ? -16.145 3.508 8.025 1.00 89.31 200 GLU A N 1
ATOM 1621 C CA . GLU A 1 200 ? -14.740 3.855 7.779 1.00 89.31 200 GLU A CA 1
ATOM 1622 C C . GLU A 1 200 ? -14.101 2.866 6.796 1.00 89.31 200 GLU A C 1
ATOM 1624 O O . GLU A 1 200 ? -13.521 3.283 5.801 1.00 89.31 200 GLU A O 1
ATOM 1629 N N . ALA A 1 201 ? -14.281 1.562 7.014 1.00 92.00 201 ALA A N 1
ATOM 1630 C CA . ALA A 1 201 ? -13.764 0.522 6.131 1.00 92.00 201 ALA A CA 1
ATOM 1631 C C . ALA A 1 201 ? -14.329 0.613 4.706 1.00 92.00 201 ALA A C 1
ATOM 1633 O O . ALA A 1 201 ? -13.585 0.433 3.741 1.00 92.00 201 ALA A O 1
ATOM 1634 N N . LEU A 1 202 ? -15.621 0.923 4.554 1.00 93.44 202 LEU A N 1
ATOM 1635 C CA . LEU A 1 202 ? -16.245 1.132 3.248 1.00 93.44 202 LEU A CA 1
ATOM 1636 C C . LEU A 1 202 ? -15.623 2.339 2.538 1.00 93.44 202 LEU A C 1
ATOM 1638 O O . LEU A 1 202 ? -15.195 2.215 1.397 1.00 93.44 202 LEU A O 1
ATOM 1642 N N . LEU A 1 203 ? -15.513 3.480 3.220 1.00 90.88 203 LEU A N 1
ATOM 1643 C CA . LEU A 1 203 ? -14.927 4.696 2.652 1.00 90.88 203 LEU A CA 1
ATOM 1644 C C . LEU A 1 203 ? -13.444 4.538 2.288 1.00 90.88 203 LEU A C 1
ATOM 1646 O O . LEU A 1 203 ? -12.987 5.145 1.326 1.00 90.88 203 LEU A O 1
ATOM 1650 N N . VAL A 1 204 ? -12.698 3.724 3.036 1.00 92.31 204 VAL A N 1
ATOM 1651 C CA . VAL A 1 204 ? -11.293 3.404 2.747 1.00 92.31 204 VAL A CA 1
ATOM 1652 C C . VAL A 1 204 ? -11.181 2.470 1.542 1.00 92.31 204 VAL A C 1
ATOM 1654 O O . VAL A 1 204 ? -10.318 2.676 0.697 1.00 92.31 204 VAL A O 1
ATOM 1657 N N . SER A 1 205 ? -12.026 1.440 1.447 1.00 92.88 205 SER A N 1
ATOM 1658 C CA . SER A 1 205 ? -11.877 0.371 0.446 1.00 92.88 205 SER A CA 1
ATOM 1659 C C . SER A 1 205 ? -12.588 0.644 -0.886 1.00 92.88 205 SER A C 1
ATOM 1661 O O . SER A 1 205 ? -12.096 0.229 -1.932 1.00 92.88 205 SER A O 1
ATOM 1663 N N . LEU A 1 206 ? -13.713 1.363 -0.884 1.00 92.62 206 LEU A N 1
ATOM 1664 C CA . LEU A 1 206 ? -14.505 1.655 -2.085 1.00 92.62 206 LEU A CA 1
ATOM 1665 C C . LEU A 1 206 ? -13.729 2.433 -3.169 1.00 92.62 206 LEU A C 1
ATOM 1667 O O . LEU A 1 206 ? -13.856 2.067 -4.340 1.00 92.62 206 LEU A O 1
ATOM 1671 N N . PRO A 1 207 ? -12.888 3.440 -2.842 1.00 92.06 207 PRO A N 1
ATOM 1672 C CA . PRO A 1 207 ? -12.079 4.131 -3.843 1.00 92.06 207 PRO A CA 1
ATOM 1673 C C . PRO A 1 207 ? -11.183 3.188 -4.645 1.00 92.06 207 PRO A C 1
ATOM 1675 O O . PRO A 1 207 ? -11.002 3.404 -5.837 1.00 92.06 207 PRO A O 1
ATOM 1678 N N . PHE A 1 208 ? -10.674 2.108 -4.041 1.00 92.31 208 PHE A N 1
ATOM 1679 C CA . PHE A 1 208 ? -9.874 1.126 -4.772 1.00 92.31 208 PHE A CA 1
ATOM 1680 C C . PHE A 1 208 ? -10.709 0.371 -5.808 1.00 92.31 208 PHE A C 1
ATOM 1682 O O . PHE A 1 208 ? -10.254 0.199 -6.933 1.00 92.31 208 PHE A O 1
ATOM 1689 N N . ALA A 1 209 ? -11.945 -0.018 -5.489 1.00 92.19 209 ALA A N 1
ATOM 1690 C CA . ALA A 1 209 ? -12.828 -0.657 -6.465 1.00 92.19 209 ALA A CA 1
ATOM 1691 C C . ALA A 1 209 ? -13.141 0.269 -7.652 1.00 92.19 209 ALA A C 1
ATOM 1693 O O . ALA A 1 209 ? -13.092 -0.163 -8.802 1.00 92.19 209 ALA A O 1
ATOM 1694 N N . VAL A 1 210 ? -13.373 1.558 -7.384 1.00 90.94 210 VAL A N 1
ATOM 1695 C CA . VAL A 1 210 ? -13.571 2.567 -8.436 1.00 90.94 210 VAL A CA 1
ATOM 1696 C C . VAL A 1 210 ? -12.297 2.748 -9.261 1.00 90.94 210 VAL A C 1
ATOM 1698 O O . VAL A 1 210 ? -12.347 2.706 -10.485 1.00 90.94 210 VAL A O 1
ATOM 1701 N N . CYS A 1 211 ? -11.135 2.893 -8.624 1.00 89.19 211 CYS A N 1
ATOM 1702 C CA . CYS A 1 211 ? -9.871 3.033 -9.340 1.00 89.19 211 CYS A CA 1
ATOM 1703 C C . CYS A 1 211 ? -9.551 1.802 -10.202 1.00 89.19 211 CYS A C 1
ATOM 1705 O O . CYS A 1 211 ? -9.003 1.967 -11.289 1.00 89.19 211 CYS A O 1
ATOM 1707 N N . ALA A 1 212 ? -9.904 0.591 -9.760 1.00 90.69 212 ALA A N 1
ATOM 1708 C CA . ALA A 1 212 ? -9.679 -0.636 -10.524 1.00 90.69 212 ALA A CA 1
ATOM 1709 C C . ALA A 1 212 ? -10.459 -0.666 -11.839 1.00 90.69 212 ALA A C 1
ATOM 1711 O O . ALA A 1 212 ? -9.950 -1.175 -12.834 1.00 90.69 212 ALA A O 1
ATOM 1712 N N . TYR A 1 213 ? -11.652 -0.065 -11.867 1.00 89.06 213 TYR A N 1
ATOM 1713 C CA . TYR A 1 213 ? -12.436 0.075 -13.093 1.00 89.06 213 TYR A CA 1
ATOM 1714 C C . TYR A 1 213 ? -11.675 0.857 -14.172 1.00 89.06 213 TYR A C 1
ATOM 1716 O O . TYR A 1 213 ? -11.687 0.481 -15.342 1.00 89.06 213 TYR A O 1
ATOM 1724 N N . PHE A 1 214 ? -10.998 1.933 -13.763 1.00 84.62 214 PHE A N 1
ATOM 1725 C CA . PHE A 1 214 ? -10.354 2.881 -14.669 1.00 84.62 214 PHE A CA 1
ATOM 1726 C C . PHE A 1 214 ? -8.899 2.535 -15.006 1.00 84.62 214 PHE A C 1
ATOM 1728 O O . PHE A 1 214 ? -8.451 2.775 -16.122 1.00 84.62 214 PHE A O 1
ATOM 1735 N N . ILE A 1 215 ? -8.146 2.025 -14.032 1.00 81.88 215 ILE A N 1
ATOM 1736 C CA . ILE A 1 215 ? -6.686 1.856 -14.121 1.00 81.88 215 ILE A CA 1
ATOM 1737 C C . ILE A 1 215 ? -6.306 0.383 -14.358 1.00 81.88 215 ILE A C 1
ATOM 1739 O O . ILE A 1 215 ? -5.191 0.107 -14.793 1.00 81.88 215 ILE A O 1
ATOM 1743 N N . GLY A 1 216 ? -7.221 -0.555 -14.096 1.00 81.44 216 GLY A N 1
ATOM 1744 C CA . GLY A 1 216 ? -6.988 -1.997 -14.189 1.00 81.44 216 GLY A CA 1
ATOM 1745 C C . GLY A 1 216 ? -6.739 -2.667 -12.834 1.00 81.44 216 GLY A C 1
ATOM 1746 O O . GLY A 1 216 ? -6.585 -2.015 -11.797 1.00 81.44 216 GLY A O 1
ATOM 1747 N N . GLU A 1 217 ? -6.730 -4.002 -12.831 1.00 78.31 217 GLU A N 1
ATOM 1748 C CA . GLU A 1 217 ? -6.806 -4.783 -11.590 1.00 78.31 217 GLU A CA 1
ATOM 1749 C C . GLU A 1 217 ? -5.469 -4.981 -10.857 1.00 78.31 217 GLU A C 1
ATOM 1751 O O . GLU A 1 217 ? -5.436 -4.913 -9.630 1.00 78.31 217 GLU A O 1
ATOM 1756 N N . GLU A 1 218 ? -4.352 -5.195 -11.554 1.00 80.56 218 GLU A N 1
ATOM 1757 C CA . GLU A 1 218 ? -3.175 -5.858 -10.964 1.00 80.56 218 GLU A CA 1
ATOM 1758 C C . GLU A 1 218 ? -2.618 -5.182 -9.699 1.00 80.56 218 GLU A C 1
ATOM 1760 O O . GLU A 1 218 ? -2.473 -5.815 -8.653 1.00 80.56 218 GLU A O 1
ATOM 1765 N N . ARG A 1 219 ? -2.337 -3.874 -9.759 1.00 86.31 219 ARG A N 1
ATOM 1766 C CA . ARG A 1 219 ? -1.736 -3.136 -8.630 1.00 86.31 219 ARG A CA 1
ATOM 1767 C C . ARG A 1 219 ? -2.766 -2.708 -7.590 1.00 86.31 219 ARG A C 1
ATOM 1769 O O . ARG A 1 219 ? -2.465 -2.628 -6.402 1.00 86.31 219 ARG A O 1
ATOM 1776 N N . ILE A 1 220 ? -3.994 -2.441 -8.022 1.00 90.12 220 ILE A N 1
ATOM 1777 C CA . ILE A 1 220 ? -5.060 -1.948 -7.144 1.00 90.12 220 ILE A CA 1
ATOM 1778 C C . ILE A 1 220 ? -5.616 -3.073 -6.277 1.00 90.12 220 ILE A C 1
ATOM 1780 O O . ILE A 1 220 ? -5.959 -2.857 -5.111 1.00 90.12 220 ILE A O 1
ATOM 1784 N N . VAL A 1 221 ? -5.635 -4.294 -6.807 1.00 92.69 221 VAL A N 1
ATOM 1785 C CA . VAL A 1 221 ? -5.992 -5.486 -6.047 1.00 92.69 221 VAL A CA 1
ATOM 1786 C C . VAL A 1 221 ? -5.001 -5.730 -4.907 1.00 92.69 221 VAL A C 1
ATOM 1788 O O . VAL A 1 221 ? -5.444 -6.054 -3.807 1.00 92.69 221 VAL A O 1
ATOM 1791 N N . ILE A 1 222 ? -3.697 -5.493 -5.109 1.00 92.25 222 ILE A N 1
ATOM 1792 C CA . ILE A 1 222 ? -2.683 -5.590 -4.041 1.00 92.25 222 ILE A CA 1
ATOM 1793 C C . ILE A 1 222 ? -3.033 -4.649 -2.879 1.00 92.25 222 ILE A C 1
ATOM 1795 O O . ILE A 1 222 ? -3.055 -5.067 -1.720 1.00 92.25 222 ILE A O 1
ATOM 1799 N N . PHE A 1 223 ? -3.364 -3.388 -3.170 1.00 91.88 223 PHE A N 1
ATOM 1800 C CA . PHE A 1 223 ? -3.766 -2.438 -2.130 1.00 91.88 223 PHE A CA 1
ATOM 1801 C C . PHE A 1 223 ? -5.079 -2.822 -1.456 1.00 91.88 223 PHE A C 1
ATOM 1803 O O . PHE A 1 223 ? -5.178 -2.756 -0.233 1.00 91.88 223 PHE A O 1
ATOM 1810 N N . SER A 1 224 ? -6.064 -3.264 -2.238 1.00 93.62 224 SER A N 1
ATOM 1811 C CA . SER A 1 224 ? -7.354 -3.726 -1.716 1.00 93.62 224 SER A CA 1
ATOM 1812 C C . SER A 1 224 ? -7.165 -4.908 -0.763 1.00 93.62 224 SER A C 1
ATOM 1814 O O . SER A 1 224 ? -7.774 -4.949 0.305 1.00 93.62 224 SER A O 1
ATOM 1816 N N . TYR A 1 225 ? -6.261 -5.830 -1.105 1.00 94.31 225 TYR A N 1
ATOM 1817 C CA . TYR A 1 225 ? -5.871 -6.938 -0.244 1.00 94.31 225 TYR A CA 1
ATOM 1818 C C . TYR A 1 225 ? -5.190 -6.452 1.041 1.00 94.31 225 TYR A C 1
ATOM 1820 O O . TYR A 1 225 ? -5.563 -6.895 2.123 1.00 94.31 225 TYR A O 1
ATOM 1828 N N . PHE A 1 226 ? -4.248 -5.504 0.972 1.00 91.81 226 PHE A N 1
ATOM 1829 C CA . PHE A 1 226 ? -3.624 -4.948 2.180 1.00 91.81 226 PHE A CA 1
ATOM 1830 C C . PHE A 1 226 ? -4.625 -4.239 3.096 1.00 91.81 226 PHE A C 1
ATOM 1832 O O . PHE A 1 226 ? -4.552 -4.408 4.312 1.00 91.81 226 PHE A O 1
ATOM 1839 N N . VAL A 1 227 ? -5.584 -3.497 2.535 1.00 92.81 227 VAL A N 1
ATOM 1840 C CA . VAL A 1 227 ? -6.674 -2.879 3.305 1.00 92.81 227 VAL A CA 1
ATOM 1841 C C . VAL A 1 227 ? -7.531 -3.954 3.975 1.00 92.81 227 VAL A C 1
ATOM 1843 O O . VAL A 1 227 ? -7.799 -3.860 5.171 1.00 92.81 227 VAL A O 1
ATOM 1846 N N . PHE A 1 228 ? -7.896 -5.012 3.249 1.00 94.81 228 PHE A N 1
ATOM 1847 C CA . PHE A 1 228 ? -8.599 -6.157 3.825 1.00 94.81 228 PHE A CA 1
ATOM 1848 C C . PHE A 1 228 ? -7.822 -6.769 4.999 1.00 94.81 228 PHE A C 1
ATOM 1850 O O . PHE A 1 228 ? -8.373 -6.908 6.092 1.00 94.81 228 PHE A O 1
ATOM 1857 N N . MET A 1 229 ? -6.533 -7.063 4.815 1.00 92.88 229 MET A N 1
ATOM 1858 C CA . MET A 1 229 ? -5.685 -7.633 5.865 1.00 92.88 229 MET A CA 1
ATOM 1859 C C . MET A 1 229 ? -5.546 -6.695 7.068 1.00 92.88 229 MET A C 1
ATOM 1861 O O . MET A 1 229 ? -5.562 -7.161 8.206 1.00 92.88 229 MET A O 1
ATOM 1865 N N . PHE A 1 230 ? -5.476 -5.380 6.844 1.00 91.75 230 PHE A N 1
ATOM 1866 C CA . PHE A 1 230 ? -5.400 -4.378 7.907 1.00 91.75 230 PHE A CA 1
ATOM 1867 C C . PHE A 1 230 ? -6.611 -4.423 8.850 1.00 91.75 230 PHE A C 1
ATOM 1869 O O . PHE A 1 230 ? -6.438 -4.322 10.063 1.00 91.75 230 PHE A O 1
ATOM 1876 N N . TYR A 1 231 ? -7.825 -4.614 8.322 1.00 92.25 231 TYR A N 1
ATOM 1877 C CA . TYR A 1 231 ? -9.037 -4.730 9.146 1.00 92.25 231 TYR A CA 1
ATOM 1878 C C . TYR A 1 231 ? -9.298 -6.155 9.652 1.00 92.25 231 TYR A C 1
ATOM 1880 O O . TYR A 1 231 ? -9.878 -6.319 10.724 1.00 92.25 231 TYR A O 1
ATOM 1888 N N . ALA A 1 232 ? -8.888 -7.187 8.911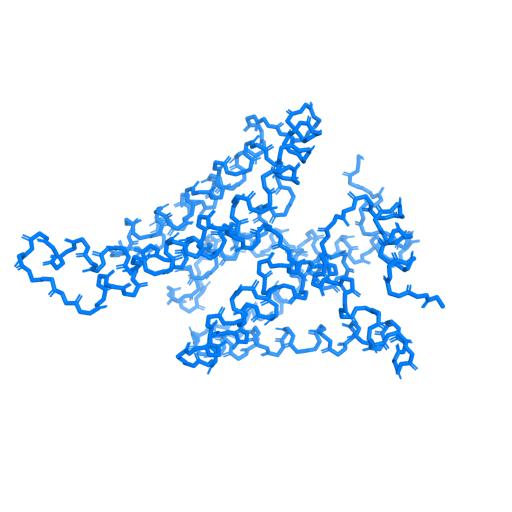 1.00 93.38 232 ALA A N 1
ATOM 1889 C CA . ALA A 1 232 ? -9.205 -8.576 9.236 1.00 93.38 232 ALA A CA 1
ATOM 1890 C C . ALA A 1 232 ? -8.224 -9.228 10.226 1.00 93.38 232 ALA A C 1
ATOM 1892 O O . ALA A 1 232 ? -8.640 -10.093 10.998 1.00 93.38 232 ALA A O 1
ATOM 1893 N N . LEU A 1 233 ? -6.945 -8.832 10.235 1.00 91.94 233 LEU A N 1
ATOM 1894 C CA . LEU A 1 233 ? -5.932 -9.411 11.131 1.00 91.94 233 LEU A CA 1
ATOM 1895 C C . LEU A 1 233 ? -6.143 -9.109 12.623 1.00 91.94 233 LEU A C 1
ATOM 1897 O O . LEU A 1 233 ? -5.963 -10.027 13.423 1.00 91.94 233 LEU A O 1
ATOM 1901 N N . PRO A 1 234 ? -6.568 -7.900 13.035 1.00 90.62 234 PRO A N 1
ATOM 1902 C CA . PRO A 1 234 ? -6.835 -7.626 14.449 1.00 90.62 234 PRO A CA 1
ATOM 1903 C C . PRO A 1 234 ? -7.995 -8.459 15.019 1.00 90.62 234 PRO A C 1
ATOM 1905 O O . PRO A 1 234 ? -8.093 -8.669 16.227 1.00 90.62 234 PRO A O 1
ATOM 1908 N N . VAL A 1 235 ? -8.894 -8.960 14.164 1.00 90.25 235 VAL A N 1
ATOM 1909 C CA . VAL A 1 235 ? -10.029 -9.786 14.586 1.00 90.25 235 VAL A CA 1
ATOM 1910 C C . VAL A 1 235 ? -9.545 -11.213 14.848 1.00 90.25 235 VAL A C 1
ATOM 1912 O O . VAL A 1 235 ? -9.000 -11.853 13.953 1.00 90.25 235 VAL A O 1
ATOM 1915 N N . ASN A 1 236 ? -9.756 -11.736 16.061 1.00 88.94 236 ASN A N 1
ATOM 1916 C CA . ASN A 1 236 ? -9.380 -13.105 16.457 1.00 88.94 236 ASN A CA 1
ATOM 1917 C C . ASN A 1 236 ? -7.911 -13.472 16.149 1.00 88.94 236 ASN A C 1
ATOM 1919 O O . ASN A 1 236 ? -7.618 -14.610 15.777 1.00 88.94 236 ASN A O 1
ATOM 1923 N N . ARG A 1 237 ? -6.980 -12.510 16.266 1.00 87.44 237 ARG A N 1
ATOM 1924 C CA . ARG A 1 237 ? -5.545 -12.702 15.958 1.00 87.44 237 ARG A CA 1
ATOM 1925 C C . ARG A 1 237 ? -5.285 -13.194 14.523 1.00 87.44 237 ARG A C 1
ATOM 1927 O O . ARG A 1 237 ? -4.314 -13.908 14.266 1.00 87.44 237 ARG A O 1
ATOM 1934 N N . GLY A 1 238 ? -6.186 -12.863 13.598 1.00 86.69 238 GLY A N 1
ATOM 1935 C CA . GLY A 1 238 ? -6.120 -13.212 12.182 1.00 86.69 238 GLY A CA 1
ATOM 1936 C C . GLY A 1 238 ? -6.642 -14.606 11.837 1.00 86.69 238 GLY A C 1
ATOM 1937 O O . GLY A 1 238 ? -6.728 -14.932 10.656 1.00 86.69 238 GLY A O 1
ATOM 1938 N N . LEU A 1 239 ? -7.037 -15.425 12.819 1.00 88.31 239 LEU A N 1
ATOM 1939 C CA . LEU A 1 239 ? -7.572 -16.776 12.597 1.00 88.31 239 LEU A CA 1
ATOM 1940 C C . LEU A 1 239 ? -9.055 -16.733 12.201 1.00 88.31 239 LEU A C 1
ATOM 1942 O O . LEU A 1 239 ? -9.923 -17.286 12.872 1.00 88.31 239 LEU A O 1
ATOM 1946 N N . ASN A 1 240 ? -9.348 -16.045 11.100 1.00 92.38 240 ASN A N 1
ATOM 1947 C CA . ASN A 1 240 ? -10.686 -15.956 10.530 1.00 92.38 240 ASN A CA 1
ATOM 1948 C C . ASN A 1 240 ? -10.772 -16.771 9.244 1.00 92.38 240 ASN A C 1
ATOM 1950 O O . ASN A 1 240 ? -9.807 -16.844 8.486 1.00 92.38 240 ASN A O 1
ATOM 1954 N N . VAL A 1 241 ? -11.960 -17.302 8.948 1.00 91.94 241 VAL A N 1
ATOM 1955 C CA . VAL A 1 241 ? -12.211 -18.111 7.744 1.00 91.94 241 VAL A CA 1
ATOM 1956 C C . VAL A 1 241 ? -11.807 -17.360 6.470 1.00 91.94 241 VAL A C 1
ATOM 1958 O O . VAL A 1 241 ? -11.115 -17.912 5.622 1.00 91.94 241 VAL A O 1
ATOM 1961 N N . GLY A 1 242 ? -12.152 -16.073 6.361 1.00 91.69 242 GLY A N 1
ATOM 1962 C CA . GLY A 1 242 ? -11.794 -15.263 5.191 1.00 91.69 242 GLY A CA 1
ATOM 1963 C C . GLY A 1 242 ? -10.286 -15.049 5.044 1.00 91.69 242 GLY A C 1
ATOM 1964 O O . GLY A 1 242 ? -9.758 -15.146 3.938 1.00 91.69 242 GLY A O 1
ATOM 1965 N N . VAL A 1 243 ? -9.580 -14.812 6.154 1.00 93.31 243 VAL A N 1
ATOM 1966 C CA . VAL A 1 243 ? -8.115 -14.670 6.153 1.00 93.31 243 VAL A CA 1
ATOM 1967 C C . VAL A 1 243 ? -7.458 -15.999 5.801 1.00 93.31 243 VAL A C 1
ATOM 1969 O O . VAL A 1 243 ? -6.560 -16.012 4.970 1.00 93.31 243 VAL A O 1
ATOM 1972 N N . ALA A 1 244 ? -7.926 -17.116 6.360 1.00 92.12 244 ALA A N 1
ATOM 1973 C CA . ALA A 1 244 ? -7.384 -18.436 6.067 1.00 92.12 244 ALA A CA 1
ATOM 1974 C C . ALA A 1 244 ? -7.545 -18.788 4.581 1.00 92.12 244 ALA A C 1
ATOM 1976 O O . ALA A 1 244 ? -6.552 -19.065 3.916 1.00 92.12 244 ALA A O 1
ATOM 1977 N N . ILE A 1 245 ? -8.766 -18.702 4.039 1.00 93.50 245 ILE A N 1
ATOM 1978 C CA . ILE A 1 245 ? -9.053 -19.031 2.633 1.00 93.50 245 ILE A CA 1
ATOM 1979 C C . ILE A 1 245 ? -8.217 -18.168 1.685 1.00 93.50 245 ILE A C 1
ATOM 1981 O O . ILE A 1 245 ? -7.558 -18.692 0.788 1.00 93.50 245 ILE A O 1
ATOM 1985 N N . THR A 1 246 ? -8.221 -16.846 1.886 1.00 94.00 246 THR A N 1
ATOM 1986 C CA . THR A 1 246 ? -7.466 -15.930 1.018 1.00 94.00 246 THR A CA 1
ATOM 1987 C C . THR A 1 246 ? -5.964 -16.151 1.151 1.00 94.00 246 THR A C 1
ATOM 1989 O O . THR A 1 246 ? -5.277 -16.227 0.137 1.00 94.00 246 THR A O 1
ATOM 1992 N N . SER A 1 247 ? -5.452 -16.335 2.369 1.00 92.44 247 SER A N 1
ATOM 1993 C CA . SER A 1 247 ? -4.029 -16.586 2.595 1.00 92.44 247 SER A CA 1
ATOM 1994 C C . SER A 1 247 ? -3.590 -17.886 1.929 1.00 92.44 247 SER A C 1
ATOM 1996 O O . SER A 1 247 ? -2.627 -17.852 1.179 1.00 92.44 247 SER A O 1
ATOM 1998 N N . PHE A 1 248 ? -4.319 -18.996 2.089 1.00 92.75 248 PHE A N 1
ATOM 1999 C CA . PHE A 1 248 ? -3.985 -20.259 1.419 1.00 92.75 248 PHE A CA 1
ATOM 2000 C C . PHE A 1 248 ? -4.003 -20.138 -0.108 1.00 92.75 248 PHE A C 1
ATOM 2002 O O . PHE A 1 248 ? -3.050 -20.555 -0.767 1.00 92.75 248 PHE A O 1
ATOM 2009 N N . TYR A 1 249 ? -5.047 -19.527 -0.674 1.00 94.12 249 TYR A N 1
ATOM 2010 C CA . TYR A 1 249 ? -5.157 -19.325 -2.119 1.00 94.12 249 TYR A CA 1
ATOM 2011 C C . TYR A 1 249 ? -3.994 -18.491 -2.677 1.00 94.12 249 TYR A C 1
ATOM 2013 O O . TYR A 1 249 ? -3.369 -18.862 -3.673 1.00 94.12 249 TYR A O 1
ATOM 2021 N N . PHE A 1 250 ? -3.661 -17.377 -2.022 1.00 94.31 250 PHE A N 1
ATOM 2022 C CA . PHE A 1 250 ? -2.566 -16.519 -2.467 1.00 94.31 250 PHE A CA 1
ATOM 2023 C C . PHE A 1 250 ? -1.187 -17.084 -2.140 1.00 94.31 250 PHE A C 1
ATOM 2025 O O . PHE A 1 250 ? -0.253 -16.792 -2.877 1.00 94.31 250 PHE A O 1
ATOM 2032 N N . SER A 1 251 ? -1.024 -17.909 -1.108 1.00 94.12 251 SER A N 1
ATOM 2033 C CA . SER A 1 251 ? 0.229 -18.640 -0.893 1.00 94.12 251 SER A CA 1
ATOM 2034 C C . SER A 1 251 ? 0.458 -19.674 -1.986 1.00 94.12 251 SER A C 1
ATOM 2036 O O . SER A 1 251 ? 1.566 -19.763 -2.501 1.00 94.12 251 SER A O 1
ATOM 2038 N N . TYR A 1 252 ? -0.583 -20.400 -2.408 1.00 94.12 252 TYR A N 1
ATOM 2039 C CA . TYR A 1 252 ? -0.478 -21.323 -3.538 1.00 94.12 252 TYR A CA 1
ATOM 2040 C C . TYR A 1 252 ? -0.051 -20.594 -4.821 1.00 94.12 252 TYR A C 1
ATOM 2042 O O . TYR A 1 252 ? 0.923 -20.989 -5.463 1.00 94.12 252 TYR A O 1
ATOM 2050 N N . LYS A 1 253 ? -0.699 -19.464 -5.145 1.00 92.06 253 LYS A N 1
ATOM 2051 C CA . LYS A 1 253 ? -0.264 -18.606 -6.262 1.00 92.06 253 LYS A CA 1
ATOM 2052 C C . LYS A 1 253 ? 1.150 -18.053 -6.081 1.00 92.06 253 LYS A C 1
ATOM 2054 O O . LYS A 1 253 ? 1.866 -17.899 -7.061 1.00 92.06 253 LYS A O 1
ATOM 2059 N N . GLY A 1 254 ? 1.556 -17.760 -4.849 1.00 92.31 254 GLY A N 1
ATOM 2060 C CA . GLY A 1 254 ? 2.898 -17.282 -4.531 1.00 92.31 254 GLY A CA 1
ATOM 2061 C C . GLY A 1 254 ? 3.974 -18.329 -4.805 1.00 92.31 254 GLY A C 1
ATOM 2062 O O . GLY A 1 254 ? 5.001 -18.009 -5.394 1.00 92.31 254 GLY A O 1
ATOM 2063 N N . ILE A 1 255 ? 3.714 -19.593 -4.464 1.00 92.81 255 ILE A N 1
ATOM 2064 C CA . ILE A 1 255 ? 4.611 -20.712 -4.784 1.00 92.81 255 ILE A CA 1
ATOM 2065 C C . ILE A 1 255 ? 4.735 -20.881 -6.302 1.00 92.81 255 ILE A C 1
ATOM 2067 O O . ILE A 1 255 ? 5.845 -21.024 -6.806 1.00 92.81 255 ILE A O 1
ATOM 2071 N N . LEU A 1 256 ? 3.619 -20.807 -7.036 1.00 91.62 256 LEU A N 1
ATOM 2072 C CA . LEU A 1 256 ? 3.633 -20.875 -8.500 1.00 91.62 256 LEU A CA 1
ATOM 2073 C C . LEU A 1 256 ? 4.425 -19.711 -9.118 1.00 91.62 256 LEU A C 1
ATOM 2075 O O . LEU A 1 256 ? 5.223 -19.917 -10.025 1.00 91.62 256 LEU A O 1
ATOM 2079 N N . PHE A 1 257 ? 4.273 -18.502 -8.577 1.00 91.12 257 PHE A N 1
ATOM 2080 C CA . PHE A 1 257 ? 5.056 -17.338 -8.988 1.00 91.12 257 PHE A CA 1
ATOM 2081 C C . PHE A 1 257 ? 6.562 -17.534 -8.753 1.00 91.12 257 PHE A C 1
ATOM 2083 O O . PHE A 1 257 ? 7.362 -17.230 -9.634 1.00 91.12 257 PHE A O 1
ATOM 2090 N N . LEU A 1 258 ? 6.962 -18.081 -7.598 1.00 91.81 258 LEU A N 1
ATOM 2091 C CA . LEU A 1 258 ? 8.367 -18.398 -7.312 1.00 91.81 258 LEU A CA 1
ATOM 2092 C C . LEU A 1 258 ? 8.919 -19.477 -8.243 1.00 91.81 258 LEU A C 1
ATOM 2094 O O . LEU A 1 258 ? 10.056 -19.366 -8.694 1.00 91.81 258 LEU A O 1
ATOM 2098 N N . TYR A 1 259 ? 8.115 -20.499 -8.540 1.00 92.31 259 TYR A N 1
ATOM 2099 C CA . TYR A 1 259 ? 8.465 -21.522 -9.519 1.00 92.31 259 TYR A CA 1
ATOM 2100 C C . TYR A 1 259 ? 8.727 -20.880 -10.887 1.00 92.31 259 TYR A C 1
ATOM 2102 O O . TYR A 1 259 ? 9.802 -21.057 -11.453 1.00 92.31 259 TYR A O 1
ATOM 2110 N N . ASN A 1 260 ? 7.809 -20.046 -11.376 1.00 89.31 260 ASN A N 1
ATOM 2111 C CA . ASN A 1 260 ? 7.975 -19.376 -12.664 1.00 89.31 260 ASN A CA 1
ATOM 2112 C C . ASN A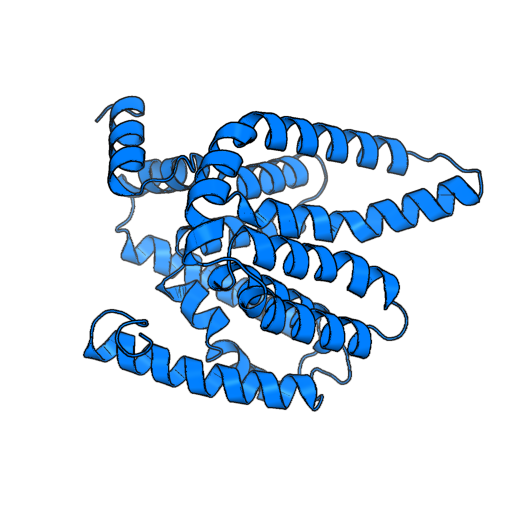 1 260 ? 9.211 -18.476 -12.703 1.00 89.31 260 ASN A C 1
ATOM 2114 O O . ASN A 1 260 ? 9.990 -18.538 -13.651 1.00 89.31 260 ASN A O 1
ATOM 2118 N N . LEU A 1 261 ? 9.433 -17.700 -11.642 1.00 88.50 261 LEU A N 1
ATOM 2119 C CA . LEU A 1 261 ? 10.602 -16.839 -11.522 1.00 88.50 261 LEU A CA 1
ATOM 2120 C C . LEU A 1 261 ? 11.910 -17.647 -11.577 1.00 88.50 261 LEU A C 1
ATOM 2122 O O . LEU A 1 261 ? 12.862 -17.216 -12.220 1.00 88.50 261 LEU A O 1
ATOM 2126 N N . ALA A 1 262 ? 11.956 -18.821 -10.941 1.00 89.69 262 ALA A N 1
ATOM 2127 C CA . ALA A 1 262 ? 13.143 -19.673 -10.923 1.00 89.69 262 ALA A CA 1
ATOM 2128 C C . ALA A 1 262 ? 13.433 -20.339 -12.280 1.00 89.69 262 ALA A C 1
ATOM 2130 O O . ALA A 1 262 ? 14.597 -20.455 -12.657 1.00 89.69 262 ALA A O 1
ATOM 2131 N N . PHE A 1 263 ? 12.399 -20.780 -13.005 1.00 88.81 263 PHE A N 1
ATOM 2132 C CA . PHE A 1 263 ? 12.564 -21.529 -14.258 1.00 88.81 263 PHE A CA 1
ATOM 2133 C C . PHE A 1 263 ? 12.596 -20.648 -15.511 1.00 88.81 263 PHE A C 1
ATOM 2135 O O . PHE A 1 263 ? 13.338 -20.946 -16.443 1.00 88.81 263 PHE A O 1
ATOM 2142 N N . PHE A 1 264 ? 11.811 -19.571 -15.545 1.00 87.06 264 PHE A N 1
ATOM 2143 C CA . PHE A 1 264 ? 11.661 -18.708 -16.721 1.00 87.06 264 PHE A CA 1
ATOM 2144 C C . PHE A 1 264 ? 12.311 -17.332 -16.553 1.00 87.06 264 PHE A C 1
ATOM 2146 O O . PHE A 1 264 ? 12.362 -16.568 -17.512 1.00 87.06 264 PHE A O 1
ATOM 2153 N N . GLY A 1 265 ? 12.785 -16.987 -15.350 1.00 82.50 265 GLY A N 1
ATOM 2154 C CA . GLY A 1 265 ? 13.327 -15.658 -15.044 1.00 82.50 265 GLY A CA 1
ATOM 2155 C C . GLY A 1 265 ? 12.265 -14.557 -14.929 1.00 82.50 265 GLY A C 1
ATOM 2156 O O . GLY A 1 265 ? 12.591 -13.438 -14.540 1.00 82.50 265 GLY A O 1
ATOM 2157 N N . ASP A 1 266 ? 10.999 -14.874 -15.212 1.00 81.00 266 ASP A N 1
ATOM 2158 C CA . ASP A 1 266 ? 9.847 -13.990 -15.066 1.00 81.00 266 ASP A CA 1
ATOM 2159 C C . ASP A 1 266 ? 8.721 -14.725 -14.328 1.00 81.00 266 ASP A C 1
ATOM 2161 O O . ASP A 1 266 ? 8.338 -15.843 -14.678 1.00 81.00 266 ASP A O 1
ATOM 2165 N N . GLY A 1 267 ? 8.176 -14.087 -13.295 1.00 76.94 267 GLY A N 1
ATOM 2166 C CA . GLY A 1 267 ? 7.101 -14.644 -12.482 1.00 76.94 267 GLY A CA 1
ATOM 2167 C C . GLY A 1 267 ? 5.737 -14.692 -13.184 1.00 76.94 267 GLY A C 1
ATOM 2168 O O . GLY A 1 267 ? 4.841 -15.385 -12.697 1.00 76.94 267 GLY A O 1
ATOM 2169 N N . PHE A 1 268 ? 5.574 -14.003 -14.321 1.00 77.19 268 PHE A N 1
ATOM 2170 C CA . PHE A 1 268 ? 4.306 -13.919 -15.061 1.00 77.19 268 PHE A CA 1
ATOM 2171 C C . PHE A 1 268 ? 4.218 -14.817 -16.307 1.00 77.19 268 PHE A C 1
ATOM 2173 O O . PHE A 1 268 ? 3.158 -14.870 -16.933 1.00 77.19 268 PHE A O 1
ATOM 2180 N N . SER A 1 269 ? 5.279 -15.554 -16.661 1.00 63.94 269 SER A N 1
ATOM 2181 C CA . SER A 1 269 ? 5.362 -16.273 -17.948 1.00 63.94 269 SER A CA 1
ATOM 2182 C C . SER A 1 269 ? 4.314 -17.379 -18.146 1.00 63.94 269 SER A C 1
ATOM 2184 O O . SER A 1 269 ? 3.999 -17.716 -19.284 1.00 63.94 269 SER A O 1
ATOM 2186 N N . SER A 1 270 ? 3.747 -17.931 -17.066 1.00 53.75 270 SER A N 1
ATOM 2187 C CA . SER A 1 270 ? 2.742 -19.005 -17.125 1.00 53.75 270 SER A CA 1
ATOM 2188 C C . SER A 1 270 ? 1.300 -18.530 -16.877 1.00 53.75 270 SER A C 1
ATOM 2190 O O . SER A 1 270 ? 0.419 -19.362 -16.660 1.00 53.75 270 SER A O 1
ATOM 2192 N N . SER A 1 271 ? 1.067 -17.216 -16.788 1.00 48.78 271 SER A N 1
ATOM 2193 C CA . SER A 1 271 ? -0.234 -16.622 -16.430 1.00 48.78 271 SER A CA 1
ATOM 2194 C C . SER A 1 271 ? -0.855 -15.762 -17.536 1.00 48.78 271 SER A C 1
ATOM 2196 O O . SER A 1 271 ? -1.680 -14.899 -17.237 1.00 48.78 271 SER A O 1
ATOM 2198 N N . ILE A 1 272 ? -0.465 -16.015 -18.789 1.00 42.62 272 ILE A N 1
ATOM 2199 C CA . ILE A 1 272 ? -1.156 -15.545 -19.999 1.00 42.62 272 ILE A CA 1
ATOM 2200 C C . ILE A 1 272 ? -2.045 -16.675 -20.514 1.00 42.62 272 ILE A C 1
ATOM 2202 O O . ILE A 1 272 ? -1.544 -17.821 -20.571 1.00 42.62 272 ILE A O 1
#

Secondary structure (DSSP, 8-state):
--HHHHHHHHHHHHS---HHHHHHHHHHTTTS-HHHHHHHHHHHHHHHHHHHHHHTT--TTHHHHHHT-HHHHHHHHT-HHHHHHHHHHHHHTT--HHHHHHHHHHHHHH-TTHHHHHHHHHHHHHHHHHHHHHTT---HHHHHHHHHHHHHHHHHHHTHHHHHHHHHHHHHHT-SHHHHHHHHHHHHHHHHHTGGGHHHHHHHHHHHHHHHHHH-SHHHHHHHHHHHHHHHSTGGGG--HHHHHHHHHHHHHHHHHHHHHHHHS-TTTT--

Radius of gyration: 19.43 Å; chains: 1; bounding box: 49×46×42 Å

Organism: Pseudomonas fragi (NCBI:txid296)

Foldseek 3Di:
DDLVVQQVVVCVVVVDNLVLQSVVCVVCVVPDDPVVVLVVLLVLLVVLVVVVLVVLLADPVCVVLVCLFQLNLCLSPPVSLLSVLVSLLSVLVVDDDPSSVVSPVSSCSSPVVCLLVVQLVCLVLVVVQVVCVVVVDDDCSVVVSVVVVVVSVVSCVVCVVVLVVQLVVCLPPAAADVLLVLLVVLLVLLLVLQVVCNVSSNSNSVSLSVVCRRRHHDVSSSVSVVSSCVRQCSPPSNPDPVSVVSSVVRSVLSVQLVVCCVPVVGSCPVPD

pLDDT: mean 86.22, std 7.48, range [42.62, 95.88]